Protein AF-A0AAD7K200-F1 (afdb_monomer)

Sequence (189 aa):
MTGDITFAQTMGRGWPLITFDTASIVFNGRDHTINVNIHFNCRNLVRGMGSFTGMVKPRQSLSESVGTNAAAVVSGITVNNAGGNTKSLGANTDEFAVEGDNITILDSTVNNQDDCVGRDGATQLVMNVKIGNNTITGGLYRLRIKVDADITDASISNILYDGNHHLGEYGVLITLSYPDNDGIPGTDA

Solvent-accessible surface area (backbone atoms only — not comparable to full-atom values): 9298 Å² total; per-residue (Å²): 89,93,62,67,47,74,45,74,68,55,87,66,75,65,52,47,79,38,74,50,95,52,96,60,45,83,46,49,24,76,66,26,39,53,36,46,46,62,34,78,52,28,65,12,42,31,31,38,31,26,38,41,31,24,35,26,36,60,46,40,50,34,27,19,50,42,28,31,70,38,48,28,41,39,30,41,37,38,36,41,28,61,63,19,64,57,90,64,68,38,54,66,22,25,33,30,32,57,36,39,43,50,34,35,41,33,54,25,38,41,26,32,49,22,25,49,32,29,45,77,76,94,70,44,51,39,33,46,34,38,44,26,49,27,42,42,42,58,23,62,39,27,36,37,48,55,34,53,29,85,44,57,60,47,46,79,45,66,74,43,80,44,74,63,40,64,64,44,96,38,39,70,45,80,29,40,15,26,96,40,79,74,68,70,55,27,73,58,118

Structure (mmCIF, N/CA/C/O backbone):
data_AF-A0AAD7K200-F1
#
_entry.id   AF-A0AAD7K200-F1
#
loop_
_atom_site.group_PDB
_atom_site.id
_atom_site.type_symbol
_atom_site.label_atom_id
_atom_site.label_alt_id
_atom_site.label_comp_id
_atom_site.label_asym_id
_atom_site.label_entity_id
_atom_site.label_seq_id
_atom_site.pdbx_PDB_ins_code
_atom_site.Cartn_x
_atom_site.Cartn_y
_atom_site.Cartn_z
_atom_site.occupancy
_atom_site.B_iso_or_equiv
_atom_site.auth_seq_id
_atom_site.auth_comp_id
_atom_site.auth_asym_id
_atom_site.auth_atom_id
_atom_site.pdbx_PDB_model_num
ATOM 1 N N . MET A 1 1 ? -7.163 -10.311 15.811 1.00 91.44 1 MET A N 1
ATOM 2 C CA . MET A 1 1 ? -7.183 -9.393 16.960 1.00 91.44 1 MET A CA 1
ATOM 3 C C . MET A 1 1 ? -8.472 -9.604 17.741 1.00 91.44 1 MET A C 1
ATOM 5 O O . MET A 1 1 ? -9.418 -10.190 17.215 1.00 91.44 1 MET A O 1
ATOM 9 N N . THR A 1 2 ? -8.473 -9.221 19.014 1.00 93.94 2 THR A N 1
ATOM 10 C CA . THR A 1 2 ? -9.637 -9.290 19.923 1.00 93.94 2 THR A CA 1
ATOM 11 C C . THR A 1 2 ? -9.912 -7.945 20.599 1.00 93.94 2 THR A C 1
ATOM 13 O O . THR A 1 2 ? -10.704 -7.873 21.531 1.00 93.94 2 THR A O 1
ATOM 16 N N . GLY A 1 3 ? -9.193 -6.905 20.189 1.00 94.44 3 GLY A N 1
ATOM 17 C CA . GLY A 1 3 ? -9.229 -5.577 20.773 1.00 94.44 3 GLY A CA 1
ATOM 18 C C . GLY A 1 3 ? -8.284 -4.651 20.022 1.00 94.44 3 GLY A C 1
ATOM 19 O O . GLY A 1 3 ? -7.442 -5.111 19.241 1.00 94.44 3 GLY A O 1
ATOM 20 N N . ASP A 1 4 ? -8.439 -3.360 20.281 1.00 92.50 4 ASP A N 1
ATOM 21 C CA . ASP A 1 4 ? -7.623 -2.315 19.677 1.00 92.50 4 ASP A CA 1
ATOM 22 C C . ASP A 1 4 ? -6.211 -2.297 20.275 1.00 92.50 4 ASP A C 1
ATOM 24 O O . ASP A 1 4 ? -5.998 -2.612 21.449 1.00 92.50 4 ASP A O 1
ATOM 28 N N . ILE A 1 5 ? -5.241 -1.886 19.464 1.00 88.81 5 ILE A N 1
ATOM 29 C CA . ILE A 1 5 ? -3.855 -1.663 19.872 1.00 88.81 5 ILE A CA 1
ATOM 30 C C . ILE A 1 5 ? -3.571 -0.174 19.721 1.00 88.81 5 ILE A C 1
ATOM 32 O O . ILE A 1 5 ? -3.837 0.407 18.674 1.00 88.81 5 ILE A O 1
ATOM 36 N N . THR A 1 6 ? -3.020 0.456 20.757 1.00 86.88 6 THR A N 1
ATOM 37 C CA . THR A 1 6 ? -2.552 1.846 20.686 1.00 86.88 6 THR A CA 1
ATOM 38 C C . THR A 1 6 ? -1.069 1.898 21.002 1.00 86.88 6 THR A C 1
ATOM 40 O O . THR A 1 6 ? -0.647 1.522 22.095 1.00 86.88 6 THR A O 1
ATOM 43 N N . PHE A 1 7 ? -0.283 2.389 20.050 1.00 80.75 7 PHE A N 1
ATOM 44 C CA . PHE A 1 7 ? 1.124 2.695 20.254 1.00 80.75 7 PHE A CA 1
ATOM 45 C C . PHE A 1 7 ? 1.261 4.097 20.850 1.00 80.75 7 PHE A C 1
ATOM 47 O O . PHE A 1 7 ? 0.683 5.067 20.347 1.00 80.75 7 PHE A O 1
ATOM 54 N N . ALA A 1 8 ? 2.041 4.202 21.928 1.00 79.25 8 ALA A N 1
ATOM 55 C CA . ALA A 1 8 ? 2.493 5.492 22.434 1.00 79.25 8 ALA A CA 1
ATOM 56 C C . ALA A 1 8 ? 3.321 6.218 21.362 1.00 79.25 8 ALA A C 1
ATOM 58 O O . ALA A 1 8 ? 3.857 5.584 20.455 1.00 79.25 8 ALA A O 1
ATOM 59 N N . GLN A 1 9 ? 3.454 7.540 21.483 1.00 75.19 9 GLN A N 1
ATOM 60 C CA . GLN A 1 9 ? 4.334 8.300 20.599 1.00 75.19 9 GLN A CA 1
ATOM 61 C C . GLN A 1 9 ? 5.761 7.757 20.716 1.00 75.19 9 GLN A C 1
ATOM 63 O O . GLN A 1 9 ? 6.306 7.661 21.819 1.00 75.19 9 GLN A O 1
ATOM 68 N N . THR A 1 10 ? 6.374 7.412 19.586 1.00 64.62 10 THR A N 1
ATOM 69 C CA . THR A 1 10 ? 7.765 6.956 19.552 1.00 64.62 10 THR A CA 1
ATOM 70 C C . THR A 1 10 ? 8.576 7.845 18.609 1.00 64.62 10 THR A C 1
ATOM 72 O O . THR A 1 10 ? 8.034 8.473 17.707 1.00 64.62 10 THR A O 1
ATOM 75 N N . MET A 1 11 ? 9.884 7.960 18.845 1.00 60.66 11 MET A N 1
ATOM 76 C CA . MET A 1 11 ? 10.812 8.711 17.978 1.00 60.66 11 MET A CA 1
ATOM 77 C C . MET A 1 11 ? 11.758 7.763 17.217 1.00 60.66 11 MET A C 1
ATOM 79 O O . MET A 1 11 ? 12.810 8.174 16.728 1.00 60.66 11 MET A O 1
ATOM 83 N N . GLY A 1 12 ? 11.414 6.469 17.162 1.00 56.41 12 GLY A N 1
ATOM 84 C CA . GLY A 1 12 ? 12.216 5.435 16.509 1.00 56.41 12 GLY A CA 1
ATOM 85 C C . GLY A 1 12 ? 12.207 5.575 14.986 1.00 56.41 12 GLY A C 1
ATOM 86 O O . GLY A 1 12 ? 11.162 5.798 14.382 1.00 56.41 12 GLY A O 1
ATOM 87 N N . ARG A 1 13 ? 13.377 5.446 14.351 1.00 61.97 13 ARG A N 1
ATOM 88 C CA . ARG A 1 13 ? 13.510 5.514 12.888 1.00 61.97 13 ARG A CA 1
ATOM 89 C C . ARG A 1 13 ? 13.316 4.139 12.242 1.00 61.97 13 ARG A C 1
ATOM 91 O O . ARG A 1 13 ? 13.957 3.174 12.649 1.00 61.97 13 ARG A O 1
ATOM 98 N N . GLY A 1 14 ? 12.524 4.099 11.170 1.00 64.75 14 GLY A N 1
ATOM 99 C CA . GLY A 1 14 ? 12.733 3.203 10.025 1.00 64.75 14 GLY A CA 1
ATOM 100 C C . GLY A 1 14 ? 12.342 1.727 10.152 1.00 64.75 14 GLY A C 1
ATOM 101 O O . GLY A 1 14 ? 12.531 1.005 9.169 1.00 64.75 14 GLY A O 1
ATOM 102 N N . TRP A 1 15 ? 11.798 1.279 11.289 1.00 69.62 15 TRP A N 1
ATOM 103 C CA . TRP A 1 15 ? 11.288 -0.088 11.471 1.00 69.62 15 TRP A CA 1
ATOM 104 C C . TRP A 1 15 ? 9.755 -0.128 11.535 1.00 69.62 15 TRP A C 1
ATOM 106 O O . TRP A 1 15 ? 9.146 0.859 11.963 1.00 69.62 15 TRP A O 1
ATOM 116 N N . PRO A 1 16 ? 9.128 -1.250 11.129 1.00 79.62 16 PRO A N 1
ATOM 117 C CA . PRO A 1 16 ? 7.701 -1.453 11.322 1.00 79.62 16 PRO A CA 1
ATOM 118 C C . PRO A 1 16 ? 7.327 -1.492 12.808 1.00 79.62 16 PRO A C 1
ATOM 120 O O . PRO A 1 16 ? 8.087 -2.031 13.614 1.00 79.62 16 PRO A O 1
ATOM 123 N N . LEU A 1 17 ? 6.146 -0.983 13.174 1.00 81.50 17 LEU A N 1
ATOM 124 C CA . LEU A 1 17 ? 5.651 -1.073 14.560 1.00 81.50 17 LEU A CA 1
ATOM 125 C C . LEU A 1 17 ? 5.253 -2.505 14.944 1.00 81.50 17 LEU A C 1
ATOM 127 O O . LEU A 1 17 ? 5.440 -2.921 16.087 1.00 81.50 17 LEU A O 1
ATOM 131 N N . ILE A 1 18 ? 4.738 -3.270 13.982 1.00 85.94 18 ILE A N 1
ATOM 132 C CA . ILE A 1 18 ? 4.450 -4.698 14.100 1.00 85.94 18 ILE A CA 1
ATOM 133 C C . ILE A 1 18 ? 5.189 -5.420 12.977 1.00 85.94 18 ILE A C 1
ATOM 135 O O . ILE A 1 18 ? 4.992 -5.124 11.800 1.00 85.94 18 ILE A O 1
ATOM 139 N N . THR A 1 19 ? 6.026 -6.391 13.335 1.00 88.44 19 THR A N 1
ATOM 140 C CA . THR A 1 19 ? 6.724 -7.247 12.369 1.00 88.44 19 THR A CA 1
ATOM 141 C C . THR A 1 19 ? 6.323 -8.699 12.592 1.00 88.44 19 THR A C 1
ATOM 143 O O . THR A 1 19 ? 6.451 -9.214 13.701 1.00 88.44 19 THR A O 1
ATOM 146 N N . PHE A 1 20 ? 5.864 -9.358 11.531 1.00 89.88 20 PHE A N 1
ATOM 147 C CA . PHE A 1 20 ? 5.677 -10.803 11.481 1.00 89.88 20 PHE A CA 1
ATOM 148 C C . PHE A 1 20 ? 6.828 -11.419 10.692 1.00 89.88 20 PHE A C 1
ATOM 150 O O . PHE A 1 20 ? 6.838 -11.377 9.464 1.00 89.88 20 PHE A O 1
ATOM 157 N N . ASP A 1 21 ? 7.792 -11.993 11.406 1.00 90.50 21 ASP A N 1
ATOM 158 C CA . ASP A 1 21 ? 8.911 -12.718 10.806 1.00 90.50 21 ASP A CA 1
ATOM 159 C C . ASP A 1 21 ? 8.568 -14.208 10.698 1.00 90.50 21 ASP A C 1
ATOM 161 O O . ASP A 1 21 ? 8.919 -15.032 11.543 1.00 90.50 21 ASP A O 1
ATOM 165 N N . THR A 1 22 ? 7.740 -14.533 9.708 1.00 87.56 22 THR A N 1
ATOM 166 C CA . THR A 1 22 ? 7.277 -15.898 9.437 1.00 87.56 22 THR A CA 1
ATOM 167 C C . THR A 1 22 ? 7.090 -16.078 7.938 1.00 87.56 22 THR A C 1
ATOM 169 O O . THR A 1 22 ? 6.813 -15.103 7.247 1.00 87.56 22 THR A O 1
ATOM 172 N N . ALA A 1 23 ? 7.145 -17.318 7.447 1.00 86.00 23 ALA A N 1
ATOM 173 C CA . ALA A 1 23 ? 6.935 -17.618 6.028 1.00 86.00 23 ALA A CA 1
ATOM 174 C C . ALA A 1 23 ? 5.503 -17.334 5.528 1.00 86.00 23 ALA A C 1
ATOM 176 O O . ALA A 1 23 ? 5.288 -17.172 4.332 1.00 86.00 23 ALA A O 1
ATOM 177 N N . SER A 1 24 ? 4.509 -17.327 6.421 1.00 91.12 24 SER A N 1
ATOM 178 C CA . SER A 1 24 ? 3.122 -16.998 6.087 1.00 91.12 24 SER A CA 1
ATOM 179 C C . SER A 1 24 ? 2.311 -16.808 7.363 1.00 91.12 24 SER A C 1
ATOM 181 O O . SER A 1 24 ? 2.076 -17.768 8.100 1.00 91.12 24 SER A O 1
ATOM 183 N N . ILE A 1 25 ? 1.819 -15.594 7.596 1.00 94.31 25 ILE A N 1
ATOM 184 C CA . ILE A 1 25 ? 0.882 -15.306 8.682 1.00 94.31 25 ILE A CA 1
ATOM 185 C C . ILE A 1 25 ? -0.569 -15.367 8.193 1.00 94.31 25 ILE A C 1
ATOM 187 O O . ILE A 1 25 ? -0.855 -15.146 7.019 1.00 94.31 25 ILE A O 1
ATOM 191 N N . VAL A 1 26 ? -1.502 -15.624 9.110 1.00 94.19 26 VAL A N 1
ATOM 192 C CA . VAL A 1 26 ? -2.917 -15.267 8.935 1.00 94.19 26 VAL A CA 1
ATOM 193 C C . VAL A 1 26 ? -3.268 -14.252 10.011 1.00 94.19 26 VAL A C 1
ATOM 195 O O . VAL A 1 26 ? -3.560 -14.599 11.157 1.00 94.19 26 VAL A O 1
ATOM 198 N N . PHE A 1 27 ? -3.202 -12.977 9.648 1.00 93.31 27 PHE A N 1
ATOM 199 C CA . PHE A 1 27 ? -3.546 -11.866 10.513 1.00 93.31 27 PHE A CA 1
ATOM 200 C C . PHE A 1 27 ? -4.937 -11.336 10.164 1.00 93.31 27 PHE A C 1
ATOM 202 O O . PHE A 1 27 ? -5.171 -10.800 9.083 1.00 93.31 27 PHE A O 1
ATOM 2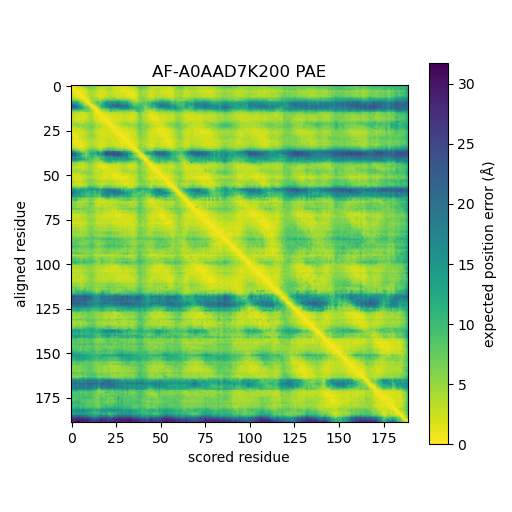09 N N . ASN A 1 28 ? -5.872 -11.471 11.102 1.00 94.50 28 ASN A N 1
ATOM 210 C CA . ASN A 1 28 ? -7.221 -10.927 10.974 1.00 94.50 28 ASN A CA 1
ATOM 211 C C . ASN A 1 28 ? -7.444 -9.863 12.048 1.00 94.50 28 ASN A C 1
ATOM 213 O O . ASN A 1 28 ? -7.517 -10.191 13.235 1.00 94.50 28 ASN A O 1
ATOM 217 N N . GLY A 1 29 ? -7.541 -8.604 11.636 1.00 92.56 29 GLY A N 1
ATOM 218 C CA . GLY A 1 29 ? -7.802 -7.455 12.488 1.00 92.56 29 GLY A CA 1
ATOM 219 C C . GLY A 1 29 ? -9.224 -7.413 13.041 1.00 92.56 29 GLY A C 1
ATOM 220 O O . GLY A 1 29 ? -9.413 -6.867 14.120 1.00 92.56 29 GLY A O 1
ATOM 221 N N . ARG A 1 30 ? -10.197 -8.083 12.408 1.00 94.38 30 ARG A N 1
ATOM 222 C CA . ARG A 1 30 ? -11.617 -8.090 12.812 1.00 94.38 30 ARG A CA 1
ATOM 223 C C . ARG A 1 30 ? -12.169 -6.680 13.048 1.00 94.38 30 ARG A C 1
ATOM 225 O O . ARG A 1 30 ? -12.838 -6.438 14.047 1.00 94.38 30 ARG A O 1
ATOM 232 N N . ASP A 1 31 ? -11.799 -5.764 12.163 1.00 92.69 31 ASP A N 1
ATOM 233 C CA . ASP A 1 31 ? -12.138 -4.341 12.178 1.00 92.69 31 ASP A CA 1
ATOM 234 C C . ASP A 1 31 ? -11.641 -3.584 13.420 1.00 92.69 31 ASP A C 1
ATOM 236 O O . ASP A 1 31 ? -12.051 -2.454 13.684 1.00 92.69 31 ASP A O 1
ATOM 240 N N . HIS A 1 32 ? -10.716 -4.183 14.178 1.00 93.62 32 HIS A N 1
ATOM 241 C CA . HIS A 1 32 ? -10.056 -3.505 15.280 1.00 93.62 32 HIS A CA 1
ATOM 242 C C . HIS A 1 32 ? -9.031 -2.489 14.794 1.00 93.62 32 HIS A C 1
ATOM 244 O O . HIS A 1 32 ? -8.419 -2.594 13.724 1.00 93.62 32 HIS A O 1
ATOM 250 N N . THR A 1 33 ? -8.828 -1.511 15.663 1.00 89.62 33 THR A N 1
ATOM 251 C CA . THR A 1 33 ? -8.005 -0.344 15.412 1.00 89.62 33 THR A CA 1
ATOM 252 C C . THR A 1 33 ? -6.562 -0.609 15.820 1.00 89.62 33 THR A C 1
ATOM 254 O O . THR A 1 33 ? -6.293 -1.030 16.946 1.00 89.62 33 THR A O 1
ATOM 257 N N . ILE A 1 34 ? -5.618 -0.296 14.935 1.00 86.25 34 ILE A N 1
ATOM 258 C CA . ILE A 1 34 ? -4.204 -0.149 15.277 1.00 86.25 34 ILE A CA 1
ATOM 259 C C . ILE A 1 34 ? -3.874 1.343 15.205 1.00 86.25 34 ILE A C 1
ATOM 261 O O . ILE A 1 34 ? -3.655 1.908 14.135 1.00 86.25 34 ILE A O 1
ATOM 265 N N . ASN A 1 35 ? -3.903 1.992 16.364 1.00 82.25 35 ASN A N 1
ATOM 266 C CA . ASN A 1 35 ? -3.716 3.427 16.505 1.00 82.25 35 ASN A CA 1
ATOM 267 C C . ASN A 1 35 ? -2.250 3.763 16.793 1.00 82.25 35 ASN A C 1
ATOM 269 O O . ASN A 1 35 ? -1.609 3.132 17.637 1.00 82.25 35 ASN A O 1
ATOM 273 N N . VAL A 1 36 ? -1.740 4.799 16.135 1.00 75.75 36 VAL A N 1
ATOM 274 C CA . VAL A 1 36 ? -0.389 5.318 16.347 1.00 75.75 36 VAL A CA 1
ATOM 275 C C . VAL A 1 36 ? -0.502 6.786 16.705 1.00 75.75 36 VAL A C 1
ATOM 277 O O . VAL A 1 36 ? -0.968 7.595 15.908 1.00 75.75 36 VAL A O 1
ATOM 280 N N . ASN A 1 37 ? -0.061 7.146 17.907 1.00 70.62 37 ASN A N 1
ATOM 281 C CA . ASN A 1 37 ? -0.083 8.537 18.328 1.00 70.62 37 ASN A CA 1
ATOM 282 C C . ASN A 1 37 ? 1.090 9.285 17.662 1.00 70.62 37 ASN A C 1
ATOM 284 O O . ASN A 1 37 ? 2.221 9.171 18.127 1.00 70.62 37 ASN A O 1
ATOM 288 N N . ILE A 1 38 ? 0.818 9.986 16.550 1.00 61.06 38 ILE A N 1
ATOM 289 C CA . ILE A 1 38 ? 1.726 10.877 15.793 1.00 61.06 38 ILE A CA 1
ATOM 290 C C . ILE A 1 38 ? 3.182 10.392 15.704 1.00 61.06 38 ILE A C 1
ATOM 292 O O . ILE A 1 38 ? 4.060 10.840 16.443 1.00 61.06 38 ILE A O 1
ATOM 296 N N . HIS A 1 39 ? 3.457 9.515 14.737 1.00 60.81 39 HIS A N 1
ATOM 297 C CA . HIS A 1 39 ? 4.820 9.094 14.413 1.00 60.81 39 HIS A CA 1
ATOM 298 C C . HIS A 1 39 ? 5.278 9.709 13.085 1.00 60.81 39 HIS A C 1
ATOM 300 O O . HIS A 1 39 ? 4.712 9.413 12.035 1.00 60.81 39 HIS A O 1
ATOM 306 N N . PHE A 1 40 ? 6.322 10.540 13.133 1.00 53.53 40 PHE A N 1
ATOM 307 C CA . PHE A 1 40 ? 7.062 10.998 11.956 1.00 53.53 40 PHE A CA 1
ATOM 308 C C . PHE A 1 40 ? 8.157 9.958 11.645 1.00 53.53 40 PHE A C 1
ATOM 310 O O . PHE A 1 40 ? 9.054 9.763 12.468 1.00 53.53 40 PHE A O 1
ATOM 317 N N . ASN A 1 41 ? 8.115 9.325 10.462 1.00 55.59 41 ASN A N 1
ATOM 318 C CA . ASN A 1 41 ? 9.158 8.442 9.888 1.00 55.59 41 ASN A CA 1
ATOM 319 C C . ASN A 1 41 ? 9.152 6.937 10.273 1.00 55.59 41 ASN A C 1
ATOM 321 O O . ASN A 1 41 ? 10.222 6.321 10.383 1.00 55.59 41 ASN A O 1
ATOM 325 N N . CYS A 1 42 ? 7.986 6.317 10.482 1.00 55.56 42 CYS A N 1
ATOM 326 C CA . CYS A 1 42 ? 7.881 4.849 10.512 1.00 55.56 42 CYS A CA 1
ATOM 327 C C . CYS A 1 42 ? 7.670 4.359 9.081 1.00 55.56 42 CYS A C 1
ATOM 329 O O . CYS A 1 42 ? 6.810 4.899 8.410 1.00 55.56 42 CYS A O 1
ATOM 331 N N . ARG A 1 43 ? 8.415 3.334 8.651 1.00 63.53 43 ARG A N 1
ATOM 332 C CA . ARG A 1 43 ? 8.346 2.782 7.283 1.00 63.53 43 ARG A CA 1
ATOM 333 C C . ARG A 1 43 ? 7.165 1.849 7.022 1.00 63.53 43 ARG A C 1
ATOM 335 O O . ARG A 1 43 ? 7.033 1.374 5.913 1.00 63.53 43 ARG A O 1
ATOM 342 N N . ASN A 1 44 ? 6.464 1.402 8.067 1.00 72.88 44 ASN A N 1
ATOM 343 C CA . ASN A 1 44 ? 5.313 0.494 7.997 1.00 72.88 44 ASN A CA 1
ATOM 344 C C . ASN A 1 44 ? 4.633 0.423 9.379 1.00 72.88 44 ASN A C 1
ATOM 346 O O . ASN A 1 44 ? 5.299 0.468 10.414 1.00 72.88 44 ASN A O 1
ATOM 350 N N . LEU A 1 45 ? 3.318 0.243 9.425 1.00 80.56 45 LEU A N 1
ATOM 351 C CA . LEU A 1 45 ? 2.577 -0.084 10.642 1.00 80.56 45 LEU A CA 1
ATOM 352 C C . LEU A 1 45 ? 2.704 -1.578 10.922 1.00 80.56 45 LEU A C 1
ATOM 354 O O . LEU A 1 45 ? 3.114 -1.976 12.010 1.00 80.56 45 LEU A O 1
ATOM 358 N N . VAL A 1 46 ? 2.407 -2.389 9.908 1.00 84.50 46 VAL A N 1
ATOM 359 C CA . VAL A 1 46 ? 2.555 -3.841 9.913 1.00 84.50 46 VAL A CA 1
ATOM 360 C C . VAL A 1 46 ? 3.449 -4.253 8.749 1.00 84.50 46 VAL A C 1
ATOM 362 O O . VAL A 1 46 ? 3.268 -3.776 7.633 1.00 84.50 46 VAL A O 1
ATOM 365 N N . ARG A 1 47 ? 4.397 -5.165 8.983 1.00 87.31 47 ARG A N 1
ATOM 366 C CA . ARG A 1 47 ? 5.189 -5.796 7.918 1.00 87.31 47 ARG A CA 1
ATOM 367 C C . ARG A 1 47 ? 5.210 -7.312 8.062 1.00 87.31 47 ARG A C 1
ATOM 369 O O . ARG A 1 47 ? 5.375 -7.821 9.171 1.00 87.31 47 ARG A O 1
ATOM 376 N N . GLY A 1 48 ? 5.086 -8.023 6.947 1.00 87.56 48 GLY A N 1
ATOM 377 C CA . GLY A 1 48 ? 5.223 -9.477 6.886 1.00 87.56 48 GLY A CA 1
ATOM 378 C C . GLY A 1 48 ? 4.739 -10.058 5.559 1.00 87.56 48 GLY A C 1
ATOM 379 O O . GLY A 1 48 ? 4.502 -9.332 4.596 1.00 87.56 48 GLY A O 1
ATOM 380 N N . MET A 1 49 ? 4.575 -11.376 5.516 1.00 89.06 49 MET A N 1
ATOM 381 C CA . MET A 1 49 ? 4.082 -12.120 4.349 1.00 89.06 49 MET A CA 1
ATOM 382 C C . MET A 1 49 ? 2.931 -13.050 4.744 1.00 89.06 49 MET A C 1
ATOM 384 O O . MET A 1 49 ? 2.838 -13.457 5.904 1.00 89.06 49 MET A O 1
ATOM 388 N N . GLY A 1 50 ? 2.051 -13.383 3.797 1.00 90.56 50 GLY A N 1
ATOM 389 C CA . GLY A 1 50 ? 0.815 -14.129 4.052 1.00 90.56 50 GLY A CA 1
ATOM 390 C C . GLY A 1 50 ? -0.441 -13.255 3.972 1.00 90.56 50 GLY A C 1
ATOM 391 O O . GLY A 1 50 ? -0.554 -12.391 3.108 1.00 90.56 50 GLY A O 1
ATOM 392 N N . SER A 1 51 ? -1.427 -13.497 4.834 1.00 92.56 51 SER A N 1
ATOM 393 C CA . SER A 1 51 ? -2.733 -12.835 4.777 1.00 92.56 51 SER A CA 1
ATOM 394 C C . SER A 1 51 ? -2.910 -11.781 5.870 1.00 92.56 51 SER A C 1
ATOM 396 O O . SER A 1 51 ? -2.745 -12.079 7.053 1.00 92.56 51 SER A O 1
ATOM 398 N N . PHE A 1 52 ? -3.316 -10.576 5.470 1.00 93.12 52 PHE A N 1
ATOM 399 C CA . PHE A 1 52 ? -3.674 -9.454 6.333 1.00 93.12 52 PHE A CA 1
ATOM 400 C C . PHE A 1 52 ? -5.093 -8.997 6.002 1.00 93.12 52 PHE A C 1
ATOM 402 O O . PHE A 1 52 ? -5.373 -8.601 4.874 1.00 93.12 52 PHE A O 1
ATOM 409 N N . THR A 1 53 ? -6.003 -9.056 6.972 1.00 94.19 53 THR A N 1
ATOM 410 C CA . THR A 1 53 ? -7.423 -8.756 6.734 1.00 94.19 53 THR A CA 1
ATOM 411 C C . THR A 1 53 ? -8.028 -7.861 7.804 1.00 94.19 53 THR A C 1
ATOM 413 O O . THR A 1 53 ? -7.654 -7.981 8.970 1.00 94.19 53 THR A O 1
ATOM 416 N N . GLY A 1 54 ? -8.975 -6.998 7.428 1.00 89.12 54 GLY A N 1
ATOM 417 C CA . GLY A 1 54 ? -9.889 -6.326 8.362 1.00 89.12 54 GLY A CA 1
ATOM 418 C C . GLY A 1 54 ? -9.192 -5.472 9.421 1.00 89.12 54 GLY A C 1
ATOM 419 O O . GLY A 1 54 ? -9.511 -5.597 10.600 1.00 89.12 54 GLY A O 1
ATOM 420 N N . MET A 1 55 ? -8.176 -4.689 9.051 1.00 88.31 55 MET A N 1
ATOM 421 C CA . MET A 1 55 ? -7.507 -3.768 9.980 1.00 88.31 55 MET A CA 1
ATOM 422 C C . MET A 1 55 ? -8.008 -2.345 9.773 1.00 88.31 55 MET A C 1
ATOM 424 O O . MET A 1 55 ? -8.197 -1.913 8.635 1.00 88.31 55 MET A O 1
ATOM 428 N N . VAL A 1 56 ? -8.132 -1.592 10.865 1.00 86.19 56 VAL A N 1
ATOM 429 C CA . VAL A 1 56 ? -8.453 -0.165 10.816 1.00 86.19 56 VAL A CA 1
ATOM 430 C C . VAL A 1 56 ? -7.267 0.651 11.314 1.00 86.19 56 VAL A C 1
ATOM 432 O O . VAL A 1 56 ? -6.774 0.444 12.424 1.00 86.19 56 VAL A O 1
ATOM 435 N N . LYS A 1 57 ? -6.830 1.623 10.516 1.00 83.06 57 LYS A N 1
ATOM 436 C CA . LYS A 1 57 ? -5.812 2.604 10.895 1.00 83.06 57 LYS A CA 1
ATOM 437 C C . LYS A 1 57 ? -6.423 4.007 10.920 1.00 83.06 57 LYS A C 1
ATOM 439 O O . LYS A 1 57 ? -6.704 4.592 9.866 1.00 83.06 57 LYS A O 1
ATOM 444 N N . PRO A 1 58 ? -6.652 4.572 12.112 1.00 71.62 58 PRO A N 1
ATOM 445 C CA . PRO A 1 58 ? -7.205 5.902 12.243 1.00 71.62 58 PRO A CA 1
ATOM 446 C C . PRO A 1 58 ? -6.088 6.949 12.164 1.00 71.62 58 PRO A C 1
ATOM 448 O O . PRO A 1 58 ? -5.007 6.765 12.706 1.00 71.62 58 PRO A O 1
ATOM 451 N N . ARG A 1 59 ? -6.408 8.064 11.508 1.00 63.28 59 ARG A N 1
ATOM 452 C CA . ARG A 1 59 ? -5.884 9.432 11.644 1.00 63.28 59 ARG A CA 1
ATOM 453 C C . ARG A 1 59 ? -4.403 9.610 12.041 1.00 63.28 59 ARG A C 1
ATOM 455 O O . ARG A 1 59 ? -4.015 9.372 13.173 1.00 63.28 59 ARG A O 1
ATOM 462 N N . GLN A 1 60 ? -3.665 10.292 11.157 1.00 59.44 60 GLN A N 1
ATOM 463 C CA . GLN A 1 60 ? -2.324 10.872 11.363 1.00 59.44 60 GLN A CA 1
ATOM 464 C C . GLN A 1 60 ? -1.240 9.858 11.734 1.00 59.44 60 GLN A C 1
ATOM 466 O O . GLN A 1 60 ? -0.548 9.975 12.745 1.00 59.44 60 GLN A O 1
ATOM 471 N N . SER A 1 61 ? -1.028 8.911 10.830 1.00 58.16 61 SER A N 1
ATOM 472 C CA . SER A 1 61 ? 0.220 8.166 10.774 1.00 58.16 61 SER A CA 1
ATOM 473 C C . SER A 1 61 ? 0.877 8.422 9.418 1.00 58.16 61 SER A C 1
ATOM 475 O O . SER A 1 61 ? 0.271 8.182 8.376 1.00 58.16 61 SER A O 1
ATOM 477 N N . LEU A 1 62 ? 2.106 8.944 9.463 1.00 59.97 62 LEU A N 1
ATOM 478 C CA . LEU A 1 62 ? 3.013 9.129 8.320 1.00 59.97 62 LEU A CA 1
ATOM 479 C C . LEU A 1 62 ? 3.766 7.830 8.004 1.00 59.97 62 LEU A C 1
ATOM 481 O O . LEU A 1 62 ? 4.931 7.867 7.630 1.00 59.97 62 LEU A O 1
ATOM 485 N N . SER A 1 63 ? 3.155 6.688 8.313 1.00 63.34 63 SER A N 1
ATOM 486 C CA . SER A 1 63 ? 3.693 5.387 7.954 1.00 63.34 63 SER A CA 1
ATOM 487 C C . SER A 1 63 ? 2.803 4.748 6.918 1.00 63.34 63 SER A C 1
ATOM 489 O O . SER A 1 63 ? 1.601 5.008 6.875 1.00 63.34 63 SER A O 1
ATOM 491 N N . GLU A 1 64 ? 3.374 3.807 6.203 1.00 74.00 64 GLU A N 1
ATOM 492 C CA . GLU A 1 64 ? 2.692 2.781 5.447 1.00 74.00 64 GLU A CA 1
ATOM 493 C C . GLU A 1 64 ? 1.902 1.894 6.401 1.00 74.00 64 GLU A C 1
ATOM 495 O O . GLU A 1 64 ? 2.186 1.837 7.603 1.00 74.00 64 GLU A O 1
ATOM 500 N N . SER A 1 65 ? 0.821 1.279 5.944 1.00 75.81 65 SER A N 1
ATOM 501 C CA . SER A 1 65 ? -0.009 0.415 6.789 1.00 75.81 65 SER A CA 1
ATOM 502 C C . SER A 1 65 ? 0.409 -1.033 6.694 1.00 75.81 65 SER A C 1
ATOM 504 O O . SER A 1 65 ? 0.574 -1.685 7.727 1.00 75.81 65 SER A O 1
ATOM 506 N N . VAL A 1 66 ? 0.605 -1.529 5.474 1.00 82.62 66 VAL A N 1
ATOM 507 C CA . VAL A 1 66 ? 1.057 -2.899 5.240 1.00 82.62 66 VAL A CA 1
ATOM 508 C C . VAL A 1 66 ? 2.240 -2.896 4.295 1.00 82.62 66 VAL A C 1
ATOM 510 O O . VAL A 1 66 ? 2.124 -2.444 3.160 1.00 82.62 66 VAL A O 1
ATOM 513 N N . GLY A 1 67 ? 3.342 -3.462 4.774 1.00 83.38 67 GLY A N 1
ATOM 514 C CA . GLY A 1 67 ? 4.532 -3.755 3.994 1.00 83.38 67 GLY A CA 1
ATOM 515 C C . GLY A 1 67 ? 4.671 -5.247 3.753 1.00 83.38 67 GLY A C 1
ATOM 516 O O . GLY A 1 67 ? 4.597 -6.042 4.697 1.00 83.38 67 GLY A O 1
ATOM 517 N N . THR A 1 68 ? 4.934 -5.643 2.516 1.00 82.25 68 THR A N 1
ATOM 518 C CA . THR A 1 68 ? 5.239 -7.036 2.183 1.00 82.25 68 THR A CA 1
ATOM 519 C C . THR A 1 68 ? 6.314 -7.125 1.112 1.00 82.25 68 THR A C 1
ATOM 521 O O . THR A 1 68 ? 6.398 -6.244 0.265 1.00 82.25 68 THR A O 1
ATOM 524 N N . ASN A 1 69 ? 7.149 -8.164 1.182 1.00 80.81 69 ASN A N 1
ATOM 525 C CA . ASN A 1 69 ? 8.235 -8.423 0.232 1.00 80.81 69 ASN A CA 1
ATOM 526 C C . ASN A 1 69 ? 8.134 -9.786 -0.482 1.00 80.81 69 ASN A C 1
ATOM 528 O O . ASN A 1 69 ? 9.114 -10.274 -1.047 1.00 80.81 69 ASN A O 1
ATOM 532 N N . ALA A 1 70 ? 6.968 -10.428 -0.395 1.00 82.81 70 ALA A N 1
ATOM 533 C CA . ALA A 1 70 ? 6.680 -11.745 -0.946 1.00 82.81 70 ALA A CA 1
ATOM 534 C C . ALA A 1 70 ? 5.164 -11.896 -1.164 1.00 82.81 70 ALA A C 1
ATOM 536 O O . ALA A 1 70 ? 4.404 -10.944 -0.985 1.00 82.81 70 ALA A O 1
ATOM 537 N N . ALA A 1 71 ? 4.725 -13.109 -1.509 1.00 87.75 71 ALA A N 1
ATOM 538 C CA . ALA A 1 71 ? 3.317 -13.409 -1.724 1.00 87.75 71 ALA A CA 1
ATOM 539 C C . ALA A 1 71 ? 2.454 -12.996 -0.519 1.00 87.75 71 ALA A C 1
ATOM 541 O O . ALA A 1 71 ? 2.691 -13.417 0.623 1.00 87.75 71 ALA A O 1
ATOM 542 N N . ALA A 1 72 ? 1.435 -12.180 -0.784 1.00 89.88 72 ALA A N 1
ATOM 543 C CA . ALA A 1 72 ? 0.563 -11.656 0.254 1.00 89.88 72 ALA A CA 1
ATOM 544 C C . ALA A 1 72 ? -0.851 -11.367 -0.245 1.00 89.88 72 ALA A C 1
ATOM 546 O O . ALA A 1 72 ? -1.066 -10.958 -1.385 1.00 89.88 72 ALA A O 1
ATOM 547 N N . VAL A 1 73 ? -1.820 -11.530 0.654 1.00 91.94 73 VAL A N 1
ATOM 548 C CA . VAL A 1 73 ? -3.210 -11.111 0.449 1.00 91.94 73 VAL A CA 1
ATOM 549 C C . VAL A 1 73 ? -3.562 -10.084 1.512 1.00 91.94 73 VAL A C 1
ATOM 551 O O . VAL A 1 73 ? -3.661 -10.419 2.690 1.00 91.94 73 VAL A O 1
ATOM 554 N N . VAL A 1 74 ? -3.776 -8.847 1.087 1.00 90.62 74 VAL A N 1
ATOM 555 C CA . VAL A 1 74 ? -4.205 -7.723 1.914 1.00 90.62 74 VAL A CA 1
ATOM 556 C C . VAL A 1 74 ? -5.650 -7.396 1.545 1.00 90.62 74 VAL A C 1
ATOM 558 O O . VAL A 1 74 ? -5.949 -7.159 0.378 1.00 90.62 74 VAL A O 1
ATOM 561 N N . SER A 1 75 ? -6.584 -7.436 2.494 1.00 93.19 75 SER A N 1
ATOM 562 C CA . SER A 1 75 ? -8.002 -7.215 2.178 1.00 93.19 75 SER A CA 1
ATOM 563 C C . SER A 1 75 ? -8.782 -6.539 3.302 1.00 93.19 75 SER A C 1
ATOM 565 O O . SER A 1 75 ? -8.500 -6.752 4.481 1.00 93.19 75 SER A O 1
ATOM 567 N N . GLY A 1 76 ? -9.774 -5.715 2.958 1.00 90.25 76 GLY A N 1
ATOM 568 C CA . GLY A 1 76 ? -10.637 -5.082 3.958 1.00 90.25 76 GLY A CA 1
ATOM 569 C C . GLY A 1 76 ? -9.885 -4.120 4.879 1.00 90.25 76 GLY A C 1
ATOM 570 O O . GLY A 1 76 ? -10.218 -4.017 6.057 1.00 90.25 76 GLY A O 1
ATOM 571 N N . ILE A 1 77 ? -8.825 -3.470 4.395 1.00 89.62 77 ILE A N 1
ATOM 572 C CA . ILE A 1 77 ? -8.075 -2.501 5.196 1.00 89.62 77 ILE A CA 1
ATOM 573 C C . ILE A 1 77 ? -8.768 -1.143 5.098 1.00 89.62 77 ILE A C 1
ATOM 575 O O . ILE A 1 77 ? -9.079 -0.665 4.008 1.00 89.62 77 ILE A O 1
ATOM 579 N N . THR A 1 78 ? -9.024 -0.513 6.242 1.00 89.19 78 THR A N 1
ATOM 580 C CA . THR A 1 78 ? -9.596 0.836 6.302 1.00 89.19 78 THR A CA 1
ATOM 581 C C . THR A 1 78 ? -8.568 1.812 6.839 1.00 89.19 78 THR A C 1
ATOM 583 O O . THR A 1 78 ? -8.177 1.726 8.004 1.00 89.19 78 THR A O 1
ATOM 586 N N . VAL A 1 79 ? -8.190 2.792 6.022 1.00 85.62 79 VAL A N 1
ATOM 587 C CA . VAL A 1 79 ? -7.264 3.857 6.405 1.00 85.62 79 VAL A CA 1
ATOM 588 C C . VAL A 1 79 ? -7.875 5.217 6.199 1.00 85.62 79 VAL A C 1
ATOM 590 O O . VAL A 1 79 ? -8.328 5.578 5.115 1.00 85.62 79 VAL A O 1
ATOM 593 N N . ASN A 1 80 ? -7.843 6.000 7.271 1.00 84.06 80 ASN A N 1
ATOM 594 C CA . ASN A 1 80 ? -8.346 7.358 7.270 1.00 84.06 80 ASN A CA 1
ATOM 595 C C . ASN A 1 80 ? -7.300 8.332 7.809 1.00 84.06 80 ASN A C 1
ATOM 597 O O . ASN A 1 80 ? -7.348 8.754 8.963 1.00 84.06 80 ASN A O 1
ATOM 601 N N . ASN A 1 81 ? -6.394 8.743 6.934 1.00 79.50 81 ASN A N 1
ATOM 602 C CA . ASN A 1 81 ? -5.415 9.798 7.143 1.00 79.50 81 ASN A CA 1
ATOM 603 C C . ASN A 1 81 ? -5.935 11.192 6.748 1.00 79.50 81 ASN A C 1
ATOM 605 O O . ASN A 1 81 ? -5.139 12.121 6.660 1.00 79.50 81 ASN A O 1
ATOM 609 N N . ALA A 1 82 ? -7.250 11.419 6.602 1.00 80.50 82 ALA A N 1
ATOM 610 C CA . ALA A 1 82 ? -7.809 12.729 6.218 1.00 80.50 82 ALA A CA 1
ATOM 611 C C . ALA A 1 82 ? -7.344 13.897 7.113 1.00 80.50 82 ALA A C 1
ATOM 613 O O . ALA A 1 82 ? -7.288 15.050 6.686 1.00 80.50 82 ALA A O 1
ATOM 614 N N . GLY A 1 83 ? -6.975 13.606 8.365 1.00 75.94 83 GLY A N 1
ATOM 615 C CA . GLY A 1 83 ? -6.384 14.581 9.278 1.00 75.94 83 GLY A CA 1
ATOM 616 C C . GLY A 1 83 ? -5.082 15.216 8.771 1.00 75.94 83 GLY A C 1
ATOM 617 O O . GLY A 1 83 ? -4.805 16.350 9.158 1.00 75.94 83 GLY A O 1
ATOM 618 N N . GLY A 1 84 ? -4.310 14.536 7.917 1.00 74.69 84 GLY A N 1
ATOM 619 C CA . GLY A 1 84 ? -3.085 15.063 7.305 1.00 74.69 84 GLY A CA 1
ATOM 620 C C . GLY A 1 84 ? -3.332 16.177 6.281 1.00 74.69 84 GLY A C 1
ATOM 621 O O . GLY A 1 84 ? -2.466 17.023 6.080 1.00 74.69 84 GLY A O 1
ATOM 622 N N . ASN A 1 85 ? -4.547 16.289 5.730 1.00 77.44 85 ASN A N 1
ATOM 623 C CA . ASN A 1 85 ? -4.921 17.407 4.850 1.00 77.44 85 ASN A CA 1
ATOM 624 C C . ASN A 1 85 ? -4.906 18.756 5.592 1.00 77.44 85 ASN A C 1
ATOM 626 O O . ASN A 1 85 ? -4.781 19.820 4.986 1.00 77.44 85 ASN A O 1
ATOM 630 N N . THR A 1 86 ? -5.036 18.730 6.922 1.00 80.19 86 THR A N 1
ATOM 631 C CA . THR A 1 86 ? -5.021 19.945 7.740 1.00 80.19 86 THR A CA 1
ATOM 632 C C . THR A 1 86 ? -3.655 20.605 7.633 1.00 80.19 86 THR A C 1
ATOM 634 O O . THR A 1 86 ? -2.663 20.034 8.076 1.00 80.19 86 THR A O 1
ATOM 637 N N . LYS A 1 87 ? -3.619 21.823 7.075 1.00 78.75 87 LYS A N 1
ATOM 638 C CA . LYS A 1 87 ? -2.384 22.594 6.842 1.00 78.75 87 LYS A CA 1
ATOM 639 C C . LYS A 1 87 ? -1.338 21.842 5.998 1.00 78.75 87 LYS A C 1
ATOM 641 O O . LYS A 1 87 ? -0.159 22.160 6.106 1.00 78.75 87 LYS A O 1
ATOM 646 N N . SER A 1 88 ? -1.761 20.856 5.200 1.00 77.12 88 SER A N 1
ATOM 647 C CA . SER A 1 88 ? -0.868 20.031 4.371 1.00 77.12 88 SER A CA 1
ATOM 648 C C . SER A 1 88 ? 0.261 19.367 5.172 1.00 77.12 88 SER A C 1
ATOM 650 O O . SER A 1 88 ? 1.409 19.344 4.742 1.00 77.12 88 SER A O 1
ATOM 652 N N . LEU A 1 89 ? -0.057 18.880 6.376 1.00 74.56 89 LEU A N 1
ATOM 653 C CA . LEU A 1 89 ? 0.916 18.231 7.262 1.00 74.56 89 LEU A CA 1
ATOM 654 C C . LEU A 1 89 ? 1.137 16.749 6.939 1.00 74.56 89 LEU A C 1
ATOM 656 O O . LEU A 1 89 ? 2.111 16.168 7.409 1.00 74.56 89 LEU A O 1
ATOM 660 N N . GLY A 1 90 ? 0.223 16.127 6.195 1.00 72.69 90 GLY A N 1
ATOM 661 C CA . GLY A 1 90 ? 0.384 14.769 5.691 1.00 72.69 90 GLY A CA 1
ATOM 662 C C . GLY A 1 90 ? 1.255 14.754 4.440 1.00 72.69 90 GLY A C 1
ATOM 663 O O . GLY A 1 90 ? 0.964 15.462 3.480 1.00 72.69 90 GLY A O 1
ATOM 664 N N . ALA A 1 91 ? 2.301 13.939 4.467 1.00 72.56 91 ALA A N 1
ATOM 665 C CA . ALA A 1 91 ? 3.201 13.645 3.356 1.00 72.56 91 ALA A CA 1
ATOM 666 C C . ALA A 1 91 ? 3.727 12.215 3.543 1.00 72.56 91 ALA A C 1
ATOM 668 O O . ALA A 1 91 ? 3.786 11.765 4.689 1.00 72.56 91 ALA A O 1
ATOM 669 N N . ASN A 1 92 ? 4.087 11.504 2.467 1.00 72.00 92 ASN A N 1
ATOM 670 C CA . ASN A 1 92 ? 4.609 10.129 2.554 1.00 72.00 92 ASN A CA 1
ATOM 671 C C . ASN A 1 92 ? 3.683 9.208 3.361 1.00 72.00 92 ASN A C 1
ATOM 673 O O . ASN A 1 92 ? 4.094 8.441 4.224 1.00 72.00 92 ASN A O 1
ATOM 677 N N . THR A 1 93 ? 2.382 9.377 3.139 1.00 73.50 93 THR A N 1
ATOM 678 C CA . THR A 1 93 ? 1.342 8.541 3.751 1.00 73.50 93 THR A CA 1
ATOM 679 C C . THR A 1 93 ? 0.964 7.408 2.813 1.00 73.50 93 THR A C 1
ATOM 681 O O . THR A 1 93 ? -0.222 7.077 2.716 1.00 73.50 93 THR A O 1
ATOM 684 N N . ASP A 1 94 ? 1.952 6.885 2.081 1.00 78.06 94 ASP A N 1
ATOM 685 C CA . ASP A 1 94 ? 1.808 5.737 1.198 1.00 78.06 94 ASP A CA 1
ATOM 686 C C . ASP A 1 94 ? 1.110 4.638 2.004 1.00 78.06 94 ASP A C 1
ATOM 688 O O . ASP A 1 94 ? 1.374 4.497 3.192 1.00 78.06 94 ASP A O 1
ATOM 692 N N . GLU A 1 95 ? 0.138 3.928 1.447 1.00 78.12 95 GLU A N 1
ATOM 693 C CA . GLU A 1 95 ? -0.707 3.062 2.276 1.00 78.12 95 G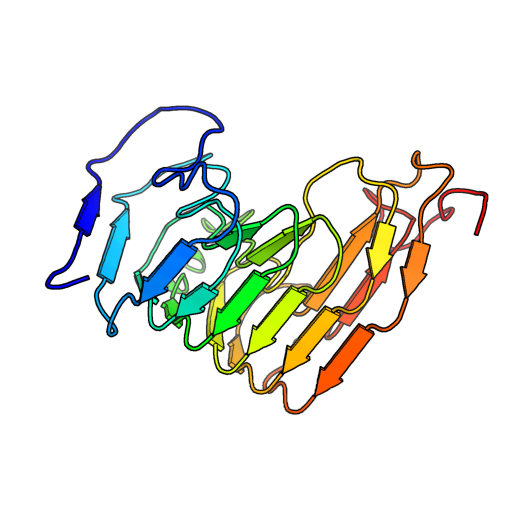LU A CA 1
ATOM 694 C C . GLU A 1 95 ? -0.250 1.597 2.252 1.00 78.12 95 GLU A C 1
ATOM 696 O O . GLU A 1 95 ? -0.038 0.981 3.302 1.00 78.12 95 GLU A O 1
ATOM 701 N N . PHE A 1 96 ? -0.032 1.049 1.063 1.00 82.75 96 PHE A N 1
ATOM 702 C CA . PHE A 1 96 ? 0.488 -0.300 0.882 1.00 82.75 96 PHE A CA 1
ATOM 703 C C . PHE A 1 96 ? 1.884 -0.242 0.270 1.00 82.75 96 PHE A C 1
ATOM 705 O O . PHE A 1 96 ? 2.014 0.167 -0.881 1.00 82.75 96 PHE A O 1
ATOM 712 N N . ALA A 1 97 ? 2.894 -0.688 1.021 1.00 80.06 97 ALA A N 1
ATOM 713 C CA . ALA A 1 97 ? 4.255 -0.884 0.535 1.00 80.06 97 ALA A CA 1
ATOM 714 C C . ALA A 1 97 ? 4.404 -2.306 -0.021 1.00 80.06 97 ALA A C 1
ATOM 716 O O . ALA A 1 97 ? 4.445 -3.283 0.735 1.00 80.06 97 ALA A O 1
ATOM 717 N N . VAL A 1 98 ? 4.458 -2.438 -1.347 1.00 78.06 98 VAL A N 1
ATOM 718 C CA . VAL A 1 98 ? 4.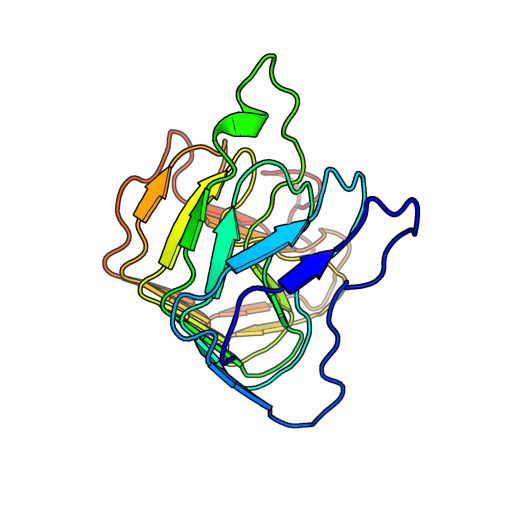523 -3.747 -2.015 1.00 78.06 98 VAL A CA 1
ATOM 719 C C . VAL A 1 98 ? 5.870 -3.979 -2.689 1.00 78.06 98 VAL A C 1
ATOM 721 O O . VAL A 1 98 ? 6.278 -3.236 -3.575 1.00 78.06 98 VAL A O 1
ATOM 724 N N . GLU A 1 99 ? 6.545 -5.054 -2.298 1.00 76.69 99 GLU A N 1
ATOM 725 C CA . GLU A 1 99 ? 7.764 -5.566 -2.916 1.00 76.69 99 GLU A CA 1
ATOM 726 C C . GLU A 1 99 ? 7.534 -7.060 -3.258 1.00 76.69 99 GLU A C 1
ATOM 728 O O . GLU A 1 99 ? 7.035 -7.817 -2.431 1.00 76.69 99 GLU A O 1
ATOM 733 N N . GLY A 1 100 ? 7.875 -7.524 -4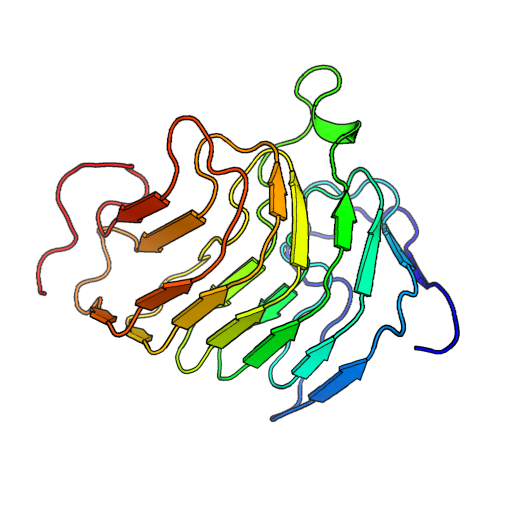.465 1.00 75.62 100 GLY A N 1
ATOM 734 C CA . GLY A 1 100 ? 7.838 -8.957 -4.813 1.00 75.62 100 GLY A CA 1
ATOM 735 C C . GLY A 1 100 ? 6.685 -9.418 -5.720 1.00 75.62 100 GLY A C 1
ATOM 736 O O . GLY A 1 100 ? 6.099 -8.637 -6.467 1.00 75.62 100 GLY A O 1
ATOM 737 N N . ASP A 1 101 ? 6.425 -10.730 -5.700 1.00 82.75 101 ASP A N 1
ATOM 738 C CA . ASP A 1 101 ? 5.531 -11.453 -6.621 1.00 82.75 101 ASP A CA 1
ATOM 739 C C . ASP A 1 101 ? 4.305 -12.036 -5.891 1.00 82.75 101 ASP A C 1
ATOM 741 O O . ASP A 1 101 ? 4.396 -12.433 -4.727 1.00 82.75 101 ASP A O 1
ATOM 745 N N . ASN A 1 102 ? 3.177 -12.147 -6.601 1.00 86.06 102 ASN A N 1
ATOM 746 C CA . ASN A 1 102 ? 1.898 -12.703 -6.140 1.00 86.06 102 ASN A CA 1
ATOM 747 C C . ASN A 1 102 ? 1.269 -11.924 -4.977 1.00 86.06 102 ASN A C 1
ATOM 749 O O . ASN A 1 102 ? 0.975 -12.473 -3.909 1.00 86.06 102 ASN A O 1
ATOM 753 N N . ILE A 1 103 ? 1.038 -10.630 -5.197 1.00 87.25 103 ILE A N 1
ATOM 754 C CA . ILE A 1 103 ? 0.446 -9.728 -4.206 1.00 87.25 103 ILE A CA 1
ATOM 755 C C . ILE A 1 103 ? -0.982 -9.373 -4.614 1.00 87.25 103 ILE A C 1
ATOM 757 O O . ILE A 1 103 ? -1.262 -8.966 -5.738 1.00 87.25 103 ILE A O 1
ATOM 761 N N . THR A 1 104 ? -1.917 -9.510 -3.684 1.00 89.19 104 THR A N 1
ATOM 762 C CA . THR A 1 104 ? -3.327 -9.178 -3.893 1.00 89.19 104 THR A CA 1
ATOM 763 C C . THR A 1 104 ? -3.776 -8.169 -2.844 1.00 89.19 104 THR A C 1
ATOM 765 O O . THR A 1 104 ? -3.679 -8.452 -1.656 1.00 89.19 104 THR A O 1
ATOM 768 N N . ILE A 1 105 ? -4.288 -7.015 -3.278 1.00 87.94 105 ILE A N 1
ATOM 769 C CA . ILE A 1 105 ? -4.870 -5.963 -2.435 1.00 87.94 105 ILE A CA 1
ATOM 770 C C . ILE A 1 105 ? -6.329 -5.765 -2.845 1.00 87.94 105 ILE A C 1
ATOM 772 O O . ILE A 1 105 ? -6.610 -5.353 -3.974 1.00 87.94 105 ILE A O 1
ATOM 776 N N . LEU A 1 106 ? -7.268 -6.060 -1.948 1.00 90.81 106 LEU A N 1
ATOM 777 C CA . LEU A 1 106 ? -8.698 -6.033 -2.259 1.00 90.81 106 LEU A CA 1
ATOM 778 C C . LEU A 1 106 ? -9.526 -5.280 -1.220 1.00 90.81 106 LEU A C 1
ATOM 780 O O . LEU A 1 106 ? -9.164 -5.202 -0.046 1.00 90.81 106 LEU A O 1
ATOM 784 N N . ASP A 1 107 ? -10.681 -4.786 -1.653 1.00 90.06 107 ASP A N 1
ATOM 785 C CA . ASP A 1 107 ? -11.797 -4.368 -0.795 1.00 90.06 107 ASP A CA 1
ATOM 786 C C . ASP A 1 107 ? -11.397 -3.374 0.318 1.00 90.06 107 ASP A C 1
ATOM 788 O O . ASP A 1 107 ? -11.940 -3.401 1.422 1.00 90.06 107 ASP A O 1
ATOM 792 N N . SER A 1 108 ? -10.404 -2.518 0.062 1.00 87.50 108 SER A N 1
ATOM 793 C CA . SER A 1 108 ? -9.852 -1.581 1.043 1.00 87.50 108 SER A CA 1
ATOM 794 C C . SER A 1 108 ? -10.348 -0.152 0.804 1.00 87.50 108 SER A C 1
ATOM 796 O O . SER A 1 108 ? -10.621 0.268 -0.321 1.00 87.50 108 SER A O 1
ATOM 798 N N . THR A 1 109 ? -10.483 0.626 1.877 1.00 88.06 109 THR A N 1
ATOM 799 C CA . THR A 1 109 ? -10.879 2.041 1.818 1.00 88.06 109 THR A CA 1
ATOM 800 C C . THR A 1 109 ? -9.737 2.901 2.318 1.00 88.06 109 THR A C 1
ATOM 802 O O . THR A 1 109 ? -9.337 2.779 3.472 1.00 88.06 109 THR A O 1
ATOM 805 N N . VAL A 1 110 ? -9.233 3.790 1.467 1.00 84.75 110 VAL A N 1
ATOM 806 C CA . VAL A 1 110 ? -8.029 4.576 1.738 1.00 84.75 110 VAL A CA 1
ATOM 807 C C . VAL A 1 110 ? -8.317 6.059 1.548 1.00 84.75 110 VAL A C 1
ATOM 809 O O . VAL A 1 110 ? -8.839 6.497 0.522 1.00 84.75 110 VAL A O 1
ATOM 812 N N . ASN A 1 111 ? -7.980 6.849 2.561 1.00 83.56 111 ASN A N 1
ATOM 813 C CA . ASN A 1 111 ? -7.977 8.303 2.507 1.00 83.56 111 ASN A CA 1
ATOM 814 C C . ASN A 1 111 ? -6.637 8.816 3.024 1.00 83.56 111 ASN A C 1
ATOM 816 O O . ASN A 1 111 ? -6.410 8.771 4.230 1.00 83.56 111 ASN A O 1
ATOM 820 N N . ASN A 1 112 ? -5.754 9.272 2.142 1.00 80.75 112 ASN A N 1
ATOM 821 C CA . ASN A 1 112 ? -4.387 9.672 2.481 1.00 80.75 112 ASN A CA 1
ATOM 822 C C . ASN A 1 112 ? -3.910 10.880 1.645 1.00 80.75 112 ASN A C 1
ATOM 824 O O . ASN A 1 112 ? -4.697 11.550 0.974 1.00 80.75 112 ASN A O 1
ATOM 828 N N . GLN A 1 113 ? -2.628 11.228 1.766 1.00 80.44 113 GLN A N 1
ATOM 829 C CA . GLN A 1 113 ? -1.987 12.360 1.085 1.00 80.44 113 GLN A CA 1
ATOM 830 C C . GLN A 1 113 ? -0.955 11.927 0.032 1.00 80.44 113 GLN A C 1
ATOM 832 O O . GLN A 1 113 ? -0.449 12.782 -0.689 1.00 80.44 113 GLN A O 1
ATOM 837 N N . ASP A 1 114 ? -0.661 10.631 -0.067 1.00 77.94 114 ASP A N 1
ATOM 838 C CA . ASP A 1 114 ? 0.342 10.061 -0.976 1.00 77.94 114 ASP A CA 1
ATOM 839 C C . ASP A 1 114 ? -0.238 8.823 -1.684 1.00 77.94 114 ASP A C 1
ATOM 841 O O . ASP A 1 114 ? -1.460 8.682 -1.771 1.00 77.94 114 ASP A O 1
ATOM 845 N N . ASP A 1 115 ? 0.601 7.930 -2.192 1.00 75.56 115 ASP A N 1
ATOM 846 C CA . ASP A 1 115 ? 0.160 6.735 -2.908 1.00 75.56 115 ASP A CA 1
ATOM 847 C C . ASP A 1 115 ? -0.768 5.831 -2.078 1.00 75.56 115 ASP A C 1
ATOM 849 O O . ASP A 1 115 ? -0.508 5.522 -0.920 1.00 75.56 115 ASP A O 1
ATOM 853 N N . CYS A 1 116 ? -1.839 5.293 -2.660 1.00 69.25 116 CYS A N 1
ATOM 854 C CA . CYS A 1 116 ? -2.559 4.196 -2.001 1.00 69.25 116 CYS A CA 1
ATOM 855 C C . CYS A 1 116 ? -1.727 2.909 -2.022 1.00 69.25 116 CYS A C 1
ATOM 857 O O . CYS A 1 116 ? -1.717 2.137 -1.072 1.00 69.25 116 CYS A O 1
ATOM 859 N N . VAL A 1 117 ? -1.041 2.660 -3.129 1.00 71.12 117 VAL A N 1
ATOM 860 C CA . VAL A 1 117 ? -0.099 1.555 -3.277 1.00 71.12 117 VAL A CA 1
ATOM 861 C C . VAL A 1 117 ? 1.181 2.186 -3.779 1.00 71.12 117 VAL A C 1
ATOM 863 O O . VAL A 1 117 ? 1.147 2.809 -4.838 1.00 71.12 117 VAL A O 1
ATOM 866 N N . GLY A 1 118 ? 2.249 2.062 -3.000 1.00 60.91 118 GLY A N 1
ATOM 867 C CA . GLY A 1 118 ? 3.588 2.543 -3.309 1.00 60.91 118 GLY A CA 1
ATOM 868 C C . GLY A 1 118 ? 4.588 1.393 -3.192 1.00 60.91 118 GLY A C 1
ATOM 869 O O . GLY A 1 118 ? 4.399 0.449 -2.430 1.00 60.91 118 GLY A O 1
ATOM 870 N N . ARG A 1 119 ? 5.657 1.429 -3.980 1.00 66.00 119 ARG A N 1
ATOM 871 C CA . ARG A 1 119 ? 6.788 0.507 -3.833 1.00 66.00 119 ARG A CA 1
ATOM 872 C C . ARG A 1 119 ? 7.952 1.258 -3.211 1.00 66.00 119 ARG A C 1
ATOM 874 O O . ARG A 1 119 ? 8.310 2.315 -3.721 1.00 66.00 119 ARG A O 1
ATOM 881 N N . ASP A 1 120 ? 8.570 0.655 -2.205 1.00 57.59 120 ASP A N 1
ATOM 882 C CA . ASP A 1 120 ? 9.833 1.106 -1.631 1.00 57.59 120 ASP A CA 1
ATOM 883 C C . ASP A 1 120 ? 10.902 0.032 -1.894 1.00 57.59 120 ASP A C 1
ATOM 885 O O . ASP A 1 120 ? 10.837 -1.059 -1.341 1.00 57.59 120 ASP A O 1
ATOM 889 N N . GLY A 1 121 ? 11.898 0.313 -2.740 1.00 57.47 121 GLY A N 1
ATOM 890 C CA . GLY A 1 121 ? 13.158 -0.444 -2.744 1.00 57.47 121 GLY A CA 1
ATOM 891 C C . GLY A 1 121 ? 13.588 -1.157 -4.036 1.00 57.47 121 GLY A C 1
ATOM 892 O O . GLY A 1 121 ? 12.826 -1.383 -4.974 1.00 57.47 121 GLY A O 1
ATOM 893 N N . ALA A 1 122 ? 14.865 -1.557 -4.010 1.00 54.34 122 ALA A N 1
ATOM 894 C CA . ALA A 1 122 ? 15.731 -1.977 -5.119 1.00 54.34 122 ALA A CA 1
ATOM 895 C C . ALA A 1 122 ? 15.473 -3.383 -5.707 1.00 54.34 122 ALA A C 1
ATOM 897 O O . ALA A 1 122 ? 16.400 -4.040 -6.184 1.00 54.34 122 ALA A O 1
ATOM 898 N N . THR A 1 123 ? 14.254 -3.919 -5.619 1.00 57.19 123 THR A N 1
ATOM 899 C CA . THR A 1 123 ? 13.988 -5.271 -6.140 1.00 57.19 123 THR A CA 1
ATOM 900 C C . THR A 1 123 ? 13.776 -5.263 -7.663 1.00 57.19 123 THR A C 1
ATOM 902 O O . THR A 1 123 ? 13.268 -4.311 -8.249 1.00 57.19 123 THR A O 1
ATOM 905 N N . GLN A 1 124 ? 14.151 -6.352 -8.327 1.00 64.62 124 GLN A N 1
ATOM 906 C CA . GLN A 1 124 ? 14.163 -6.459 -9.793 1.00 64.62 124 GLN A CA 1
ATOM 907 C C . GLN A 1 124 ? 12.789 -6.833 -10.396 1.00 64.62 124 GLN A C 1
ATOM 909 O O . GLN A 1 124 ? 12.535 -6.588 -11.564 1.00 64.62 124 GLN A O 1
ATOM 914 N N . LEU A 1 125 ? 11.841 -7.388 -9.628 1.00 66.56 125 LEU A N 1
ATOM 915 C CA . LEU A 1 125 ? 10.607 -7.960 -10.197 1.00 66.56 125 LEU A CA 1
ATOM 916 C C . LEU A 1 125 ? 9.347 -7.560 -9.413 1.00 66.56 125 LEU A C 1
ATOM 918 O O . LEU A 1 125 ? 9.281 -7.764 -8.201 1.00 66.56 125 LEU A O 1
ATOM 922 N N . VAL A 1 126 ? 8.338 -7.043 -10.125 1.00 69.00 126 VAL A N 1
ATOM 923 C CA . VAL A 1 126 ? 6.950 -6.885 -9.659 1.00 69.00 126 VAL A CA 1
ATOM 924 C C . VAL A 1 126 ? 6.052 -7.655 -10.614 1.00 69.00 126 VAL A C 1
ATOM 926 O O . VAL A 1 126 ? 5.878 -7.274 -11.772 1.00 69.00 126 VAL A O 1
ATOM 929 N N . MET A 1 127 ? 5.485 -8.758 -10.142 1.00 71.50 127 MET A N 1
ATOM 930 C CA . MET A 1 127 ? 4.66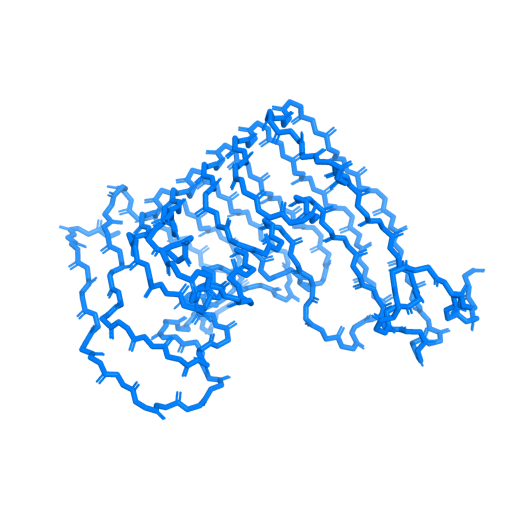3 -9.628 -10.977 1.00 71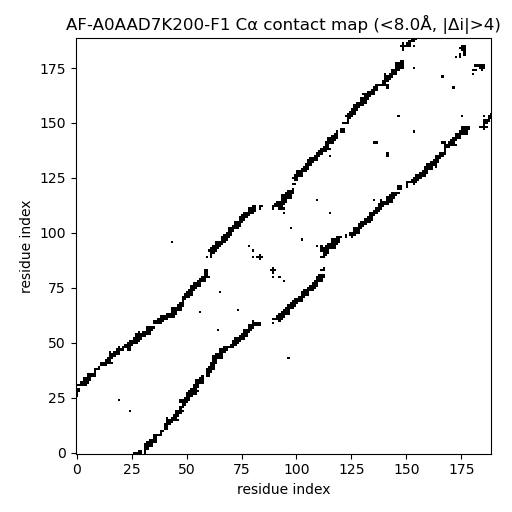.50 127 MET A CA 1
ATOM 931 C C . MET A 1 127 ? 3.391 -10.036 -10.246 1.00 71.50 127 MET A C 1
ATOM 933 O O . MET A 1 127 ? 3.355 -10.119 -9.018 1.00 71.50 127 MET A O 1
ATOM 937 N N . ASN A 1 128 ? 2.338 -10.278 -11.026 1.00 80.06 128 ASN A N 1
ATOM 938 C CA . ASN A 1 128 ? 1.088 -10.864 -10.546 1.00 80.06 128 ASN A CA 1
ATOM 939 C C . ASN A 1 128 ? 0.459 -10.052 -9.402 1.00 80.06 128 ASN A C 1
ATOM 941 O O . ASN A 1 128 ? 0.166 -10.576 -8.324 1.00 80.06 128 ASN A O 1
ATOM 945 N N . VAL A 1 129 ? 0.260 -8.754 -9.648 1.00 80.81 129 VAL A N 1
ATOM 946 C CA . VAL A 1 129 ? -0.371 -7.842 -8.690 1.00 80.81 129 VAL A CA 1
ATOM 947 C C . VAL A 1 129 ? -1.832 -7.644 -9.057 1.00 80.81 129 VAL A C 1
ATOM 949 O O . VAL A 1 129 ? -2.148 -7.186 -10.155 1.00 80.81 129 VAL A O 1
ATOM 952 N N . LYS A 1 130 ? -2.735 -7.929 -8.119 1.00 86.81 130 LYS A N 1
ATOM 953 C CA . LYS A 1 130 ? -4.158 -7.600 -8.252 1.00 86.81 130 LYS A CA 1
ATOM 954 C C . LYS A 1 130 ? -4.540 -6.519 -7.254 1.00 86.81 130 LYS A C 1
ATOM 956 O O . LYS A 1 130 ? -4.417 -6.733 -6.053 1.00 86.81 130 LYS A O 1
ATOM 961 N N . ILE A 1 131 ? -5.062 -5.399 -7.744 1.00 84.31 131 ILE A N 1
ATOM 962 C CA . ILE A 1 131 ? -5.584 -4.300 -6.929 1.00 84.31 131 ILE A CA 1
ATOM 963 C C . ILE A 1 131 ? -7.035 -4.074 -7.331 1.00 84.31 131 ILE A C 1
ATOM 965 O O . ILE A 1 131 ? -7.302 -3.624 -8.448 1.00 84.31 131 ILE A O 1
ATOM 969 N N . GLY A 1 132 ? -7.987 -4.380 -6.451 1.00 86.38 132 GLY A N 1
ATOM 970 C CA . GLY A 1 132 ? -9.387 -4.228 -6.830 1.00 86.38 132 GLY A CA 1
ATOM 971 C C . GLY A 1 132 ? -10.396 -3.937 -5.738 1.00 86.38 132 GLY A C 1
ATOM 972 O O . GLY A 1 132 ? -10.154 -4.180 -4.562 1.00 86.38 132 GLY A O 1
ATOM 973 N N . ASN A 1 133 ? -11.537 -3.396 -6.165 1.00 87.44 133 ASN A N 1
ATOM 974 C CA . ASN A 1 133 ? -12.656 -2.977 -5.318 1.00 87.44 133 ASN A CA 1
ATOM 975 C C . ASN A 1 133 ? -12.273 -1.975 -4.218 1.00 87.44 133 ASN A C 1
ATOM 977 O O . ASN A 1 133 ? -12.928 -1.904 -3.178 1.00 87.44 133 ASN A O 1
ATOM 981 N N . ASN A 1 134 ? -11.205 -1.200 -4.422 1.00 82.56 134 ASN A N 1
ATOM 982 C CA . ASN A 1 134 ? -10.770 -0.220 -3.437 1.00 82.56 134 ASN A CA 1
ATOM 983 C C . ASN A 1 134 ? -11.475 1.122 -3.648 1.00 82.56 134 ASN A C 1
ATOM 985 O O . ASN A 1 134 ? -11.716 1.544 -4.781 1.00 82.56 134 ASN A O 1
ATOM 989 N N . THR A 1 135 ? -11.756 1.831 -2.557 1.00 84.56 135 THR A N 1
ATOM 990 C CA . THR A 1 135 ? -12.209 3.228 -2.593 1.00 84.56 135 THR A CA 1
ATOM 991 C C . THR A 1 135 ? -11.069 4.127 -2.144 1.00 84.56 135 THR A C 1
ATOM 993 O O . THR A 1 135 ? -10.679 4.070 -0.980 1.00 84.56 135 THR A O 1
ATOM 996 N N . ILE A 1 136 ? -10.541 4.960 -3.045 1.00 77.75 136 ILE A N 1
ATOM 997 C CA . ILE A 1 136 ? -9.324 5.740 -2.782 1.00 77.75 136 ILE A CA 1
ATOM 998 C C . ILE A 1 136 ? -9.625 7.235 -2.868 1.00 77.75 136 ILE A C 1
ATOM 1000 O O . ILE A 1 136 ? -10.120 7.751 -3.863 1.00 77.75 136 ILE A O 1
ATOM 1004 N N . THR A 1 137 ? -9.329 7.978 -1.813 1.00 77.50 137 THR A N 1
ATOM 1005 C CA . THR A 1 137 ? -9.578 9.422 -1.750 1.00 77.50 137 THR A CA 1
ATOM 1006 C C . THR A 1 137 ? -8.311 10.150 -1.318 1.00 77.50 137 THR A C 1
ATOM 1008 O O . THR A 1 137 ? -7.573 9.658 -0.473 1.00 77.50 137 THR A O 1
ATOM 1011 N N . GLY A 1 138 ? -8.039 11.316 -1.910 1.00 70.88 138 GLY A N 1
ATOM 1012 C CA . GLY A 1 138 ? -6.761 12.016 -1.706 1.00 70.88 138 GLY A CA 1
ATOM 1013 C C . GLY A 1 138 ? -5.625 11.491 -2.596 1.00 70.88 138 GLY A C 1
ATOM 1014 O O . GLY A 1 138 ? -5.902 10.781 -3.565 1.00 70.88 138 GLY A O 1
ATOM 1015 N N . GLY A 1 139 ? -4.391 11.919 -2.308 1.00 68.12 139 GLY A N 1
ATOM 1016 C CA . GLY A 1 139 ? -3.181 11.634 -3.098 1.00 68.12 139 GLY A CA 1
ATOM 1017 C C . GLY A 1 139 ? -3.114 12.345 -4.462 1.00 68.12 139 GLY A C 1
ATOM 1018 O O . GLY A 1 139 ? -4.139 12.571 -5.111 1.00 68.12 139 GLY A O 1
ATOM 1019 N N . LEU A 1 140 ? -1.900 12.710 -4.902 1.00 71.69 140 LEU A N 1
ATOM 1020 C CA . LEU A 1 140 ? -1.651 13.209 -6.267 1.00 71.69 140 LEU A CA 1
ATOM 1021 C C . LEU A 1 140 ? -1.778 12.055 -7.270 1.00 71.69 140 LEU A C 1
ATOM 1023 O O . LEU A 1 140 ? -2.589 12.124 -8.194 1.00 71.69 140 LEU A O 1
ATOM 1027 N N . TYR A 1 141 ? -1.031 10.981 -7.006 1.00 71.75 141 TYR A N 1
ATOM 1028 C CA . TYR A 1 141 ? -1.127 9.684 -7.665 1.00 71.75 141 TYR A CA 1
ATOM 1029 C C . TYR A 1 141 ? -1.870 8.733 -6.731 1.00 71.75 141 TYR A C 1
ATOM 1031 O O . TYR A 1 141 ? -1.501 8.597 -5.568 1.00 71.75 141 TYR A O 1
ATOM 1039 N N . ARG A 1 142 ? -2.958 8.108 -7.195 1.00 77.44 142 ARG A N 1
ATOM 1040 C CA . ARG A 1 142 ? -3.736 7.202 -6.327 1.00 77.44 142 ARG A CA 1
ATOM 1041 C C . ARG A 1 142 ? -3.184 5.789 -6.353 1.00 77.44 142 ARG A C 1
ATOM 1043 O O . ARG A 1 142 ? -3.005 5.189 -5.303 1.00 77.44 142 ARG A O 1
ATOM 1050 N N . LEU A 1 143 ? -2.885 5.268 -7.535 1.00 80.94 143 LEU A N 1
ATOM 1051 C CA . LEU A 1 143 ? -2.272 3.955 -7.710 1.00 80.94 143 LEU A CA 1
ATOM 1052 C C . LEU A 1 143 ? -0.918 4.148 -8.382 1.00 80.94 143 LEU A C 1
ATOM 1054 O O . LEU A 1 143 ? -0.878 4.639 -9.511 1.00 80.94 143 LEU A O 1
ATOM 1058 N N . ARG A 1 144 ? 0.178 3.780 -7.713 1.00 80.44 144 ARG A N 1
ATOM 1059 C CA . ARG A 1 144 ? 1.518 3.953 -8.271 1.00 80.44 144 ARG A CA 1
ATOM 1060 C C . ARG A 1 144 ? 2.338 2.669 -8.185 1.00 80.44 144 ARG A C 1
ATOM 1062 O O . ARG A 1 144 ? 2.442 2.036 -7.145 1.00 80.44 144 ARG A O 1
ATOM 1069 N N . ILE A 1 145 ? 2.958 2.288 -9.293 1.00 79.38 145 ILE A N 1
ATOM 1070 C CA . ILE A 1 145 ? 4.056 1.320 -9.304 1.00 79.38 145 ILE A CA 1
ATOM 1071 C C . ILE A 1 145 ? 5.269 2.080 -9.822 1.00 79.38 145 ILE A C 1
ATOM 1073 O O . ILE A 1 145 ? 5.303 2.488 -10.979 1.00 79.38 145 ILE A O 1
ATOM 1077 N N . LYS A 1 146 ? 6.237 2.320 -8.943 1.00 77.94 146 LYS A N 1
ATOM 1078 C CA . LYS A 1 146 ? 7.468 3.063 -9.228 1.00 77.94 146 LYS A CA 1
ATOM 1079 C C . LYS A 1 146 ? 8.660 2.124 -9.095 1.00 77.94 146 LYS A C 1
ATOM 1081 O O . LYS A 1 146 ? 8.712 1.334 -8.155 1.00 77.94 146 LYS A O 1
ATOM 1086 N N . VAL A 1 147 ? 9.585 2.181 -10.042 1.00 77.44 147 VAL A N 1
ATOM 1087 C CA . VAL A 1 147 ? 10.863 1.465 -9.998 1.00 77.44 147 VAL A CA 1
ATOM 1088 C C . VAL A 1 147 ? 11.967 2.469 -10.257 1.00 77.44 147 VAL A C 1
ATOM 1090 O O . VAL A 1 147 ? 11.829 3.290 -11.168 1.00 77.44 147 VAL A O 1
ATOM 1093 N N . ASP A 1 148 ? 13.012 2.416 -9.429 1.00 81.00 148 ASP A N 1
ATOM 1094 C CA . ASP A 1 148 ? 14.179 3.278 -9.577 1.00 81.00 148 ASP A CA 1
ATOM 1095 C C . ASP A 1 148 ? 14.812 3.087 -10.966 1.00 81.00 148 ASP A C 1
ATOM 1097 O O . ASP A 1 148 ? 14.982 1.962 -11.444 1.00 81.00 148 ASP A O 1
ATO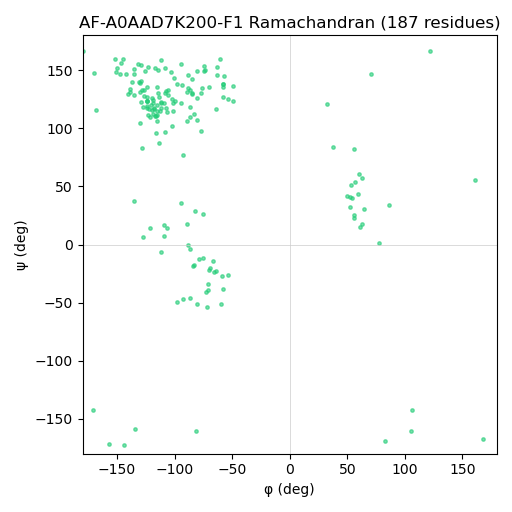M 1101 N N . ALA A 1 149 ? 15.167 4.199 -11.606 1.00 83.50 149 ALA A N 1
ATOM 1102 C CA . ALA A 1 149 ? 15.762 4.230 -12.939 1.00 83.50 149 ALA A CA 1
ATOM 1103 C C . ALA A 1 149 ? 17.167 3.606 -12.993 1.00 83.50 149 ALA A C 1
ATOM 1105 O O . ALA A 1 149 ? 17.684 3.347 -14.076 1.00 83.50 149 ALA A O 1
ATOM 1106 N N . ASP A 1 150 ? 17.802 3.376 -11.842 1.00 83.12 150 ASP A N 1
ATOM 1107 C CA . ASP A 1 150 ? 19.107 2.721 -11.738 1.00 83.12 150 ASP A CA 1
ATOM 1108 C C . ASP A 1 150 ? 19.019 1.183 -11.669 1.00 83.12 150 ASP A C 1
ATOM 1110 O O . ASP A 1 150 ? 20.052 0.509 -11.698 1.00 83.12 150 ASP A O 1
ATOM 1114 N N . ILE A 1 151 ? 17.809 0.611 -11.635 1.00 77.38 151 ILE A N 1
ATOM 1115 C CA . ILE A 1 151 ? 17.597 -0.839 -11.653 1.00 77.38 151 ILE A CA 1
ATOM 1116 C C . ILE A 1 151 ? 17.650 -1.352 -13.095 1.00 77.38 151 ILE A C 1
ATOM 1118 O O . ILE A 1 151 ? 16.754 -1.103 -13.897 1.00 77.38 151 ILE A O 1
ATOM 1122 N N . THR A 1 152 ? 18.687 -2.133 -13.399 1.00 75.44 152 THR A N 1
ATOM 1123 C CA . THR A 1 152 ? 18.986 -2.651 -14.746 1.00 75.44 152 THR A CA 1
ATOM 1124 C C . THR A 1 152 ? 18.311 -3.982 -15.086 1.00 75.44 152 THR A C 1
ATOM 1126 O O . THR A 1 152 ? 18.524 -4.494 -16.163 1.00 75.44 152 THR A O 1
ATOM 1129 N N . ASP A 1 153 ? 17.525 -4.585 -14.191 1.00 73.88 153 ASP A N 1
ATOM 1130 C CA . ASP A 1 153 ? 16.809 -5.852 -14.463 1.00 73.88 153 ASP A CA 1
ATOM 1131 C C . ASP A 1 153 ? 15.358 -5.770 -13.962 1.00 73.88 153 ASP A C 1
ATOM 1133 O O . ASP A 1 153 ? 14.819 -6.705 -13.368 1.00 73.88 153 ASP A O 1
ATOM 1137 N N . ALA A 1 154 ? 14.742 -4.596 -14.109 1.00 72.88 154 ALA A N 1
ATOM 1138 C CA . ALA A 1 154 ? 13.391 -4.345 -13.636 1.00 72.88 154 ALA A CA 1
ATOM 1139 C C . ALA A 1 154 ? 12.336 -4.955 -14.571 1.00 72.88 154 ALA A C 1
ATOM 1141 O O . ALA A 1 154 ? 12.310 -4.658 -15.761 1.00 72.88 154 ALA A O 1
ATOM 1142 N N . SER A 1 155 ? 11.377 -5.706 -14.027 1.00 74.81 155 SER A N 1
ATOM 1143 C CA . SER A 1 155 ? 10.169 -6.082 -14.770 1.00 74.81 155 SER A CA 1
ATOM 1144 C C . SER A 1 155 ? 8.893 -5.810 -13.983 1.00 74.81 155 SER A C 1
ATOM 1146 O O . SER A 1 155 ? 8.805 -6.043 -12.774 1.00 74.81 155 SER A O 1
ATOM 1148 N N . ILE A 1 156 ? 7.890 -5.310 -14.705 1.00 77.62 156 ILE A N 1
ATOM 1149 C CA . ILE A 1 156 ? 6.519 -5.139 -14.231 1.00 77.62 156 ILE A CA 1
ATOM 1150 C C . ILE A 1 156 ? 5.629 -5.938 -15.175 1.00 77.62 156 ILE A C 1
ATOM 1152 O O . ILE A 1 156 ? 5.552 -5.630 -16.364 1.00 77.62 156 I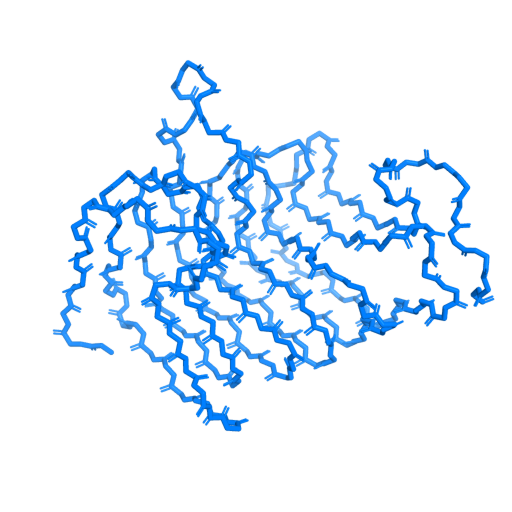LE A O 1
ATOM 1156 N N . SER A 1 157 ? 4.954 -6.966 -14.672 1.00 82.00 157 SER A N 1
ATOM 1157 C CA . SER A 1 157 ? 4.047 -7.768 -15.497 1.00 82.00 157 SER A CA 1
ATOM 1158 C C . SER A 1 157 ? 2.821 -8.247 -14.724 1.00 82.00 157 SER A C 1
ATOM 1160 O O . SER A 1 157 ? 2.812 -8.291 -13.495 1.00 82.00 157 SER A O 1
ATOM 1162 N N . ASN A 1 158 ? 1.761 -8.598 -15.458 1.00 85.06 158 ASN A N 1
ATOM 1163 C CA . ASN A 1 158 ? 0.520 -9.155 -14.908 1.00 85.06 158 ASN A CA 1
ATOM 1164 C C . ASN A 1 158 ? -0.094 -8.299 -13.788 1.00 85.06 158 ASN A C 1
ATOM 1166 O O . ASN A 1 158 ? -0.412 -8.794 -12.706 1.00 85.06 158 ASN A O 1
ATOM 1170 N N . ILE A 1 159 ? -0.258 -7.003 -14.061 1.00 84.00 159 ILE A N 1
ATOM 1171 C CA . ILE A 1 159 ? -0.920 -6.068 -13.150 1.00 84.00 159 ILE A CA 1
ATOM 1172 C C . ILE A 1 159 ? -2.395 -5.961 -13.534 1.00 84.00 159 ILE A C 1
ATOM 1174 O O . ILE A 1 159 ? -2.727 -5.585 -14.659 1.00 84.00 159 ILE A O 1
ATOM 1178 N N . LEU A 1 160 ? -3.280 -6.280 -12.595 1.00 87.62 160 LEU A N 1
ATOM 1179 C CA . LEU A 1 160 ? -4.724 -6.177 -12.759 1.00 87.62 160 LEU A CA 1
ATOM 1180 C C . LEU A 1 160 ? -5.292 -5.132 -11.799 1.00 87.62 160 LEU A C 1
ATOM 1182 O O . LEU A 1 160 ? -5.302 -5.337 -10.585 1.00 87.62 160 LEU A O 1
ATOM 1186 N N . TYR A 1 161 ? -5.835 -4.055 -12.362 1.00 86.12 161 TYR A N 1
ATOM 1187 C CA . TYR A 1 161 ? -6.684 -3.105 -11.650 1.00 86.12 161 TYR A CA 1
ATOM 1188 C C . TYR A 1 161 ? -8.149 -3.376 -11.997 1.00 86.12 161 TYR A C 1
ATOM 1190 O O . TYR A 1 161 ? -8.509 -3.316 -13.169 1.00 86.12 161 TYR A O 1
ATOM 1198 N N . ASP A 1 162 ? -8.994 -3.657 -11.005 1.00 88.25 162 ASP A N 1
ATOM 1199 C CA . ASP A 1 162 ? -10.400 -4.023 -11.238 1.00 88.25 162 ASP A CA 1
ATOM 1200 C C . ASP A 1 162 ? -11.334 -3.390 -10.197 1.00 88.25 162 ASP A C 1
ATOM 1202 O O . ASP A 1 162 ? -11.076 -3.470 -9.005 1.00 88.25 162 ASP A O 1
ATOM 1206 N N . GLY A 1 163 ? -12.409 -2.722 -10.617 1.00 86.38 163 GLY A N 1
ATOM 1207 C CA . GLY A 1 163 ? -13.411 -2.176 -9.686 1.00 86.38 163 GLY A CA 1
ATOM 1208 C C . GLY A 1 163 ? -12.924 -1.097 -8.698 1.00 86.38 163 GLY A C 1
ATOM 1209 O O . GLY A 1 163 ? -13.583 -0.856 -7.693 1.00 86.38 163 GLY A O 1
ATOM 1210 N N . ASN A 1 164 ? -11.779 -0.444 -8.928 1.00 83.50 164 ASN A N 1
ATOM 1211 C CA . ASN A 1 164 ? -11.315 0.645 -8.055 1.00 83.50 164 ASN A CA 1
ATOM 1212 C C . ASN A 1 164 ? -12.100 1.941 -8.326 1.00 83.50 164 ASN A C 1
ATOM 1214 O O . ASN A 1 164 ? -12.282 2.341 -9.477 1.00 83.50 164 ASN A O 1
ATOM 1218 N N . HIS A 1 165 ? -12.529 2.626 -7.267 1.00 81.88 165 HIS A N 1
ATOM 1219 C CA . HIS A 1 165 ? -13.367 3.821 -7.331 1.00 81.88 165 HIS A CA 1
ATOM 1220 C C . HIS A 1 165 ? -12.671 5.052 -6.764 1.00 81.88 165 HIS A C 1
ATOM 1222 O O . HIS A 1 165 ? -11.853 4.961 -5.849 1.00 81.88 165 HIS A O 1
ATOM 1228 N N . HIS A 1 166 ? -13.073 6.215 -7.292 1.00 71.94 166 HIS A N 1
ATOM 1229 C CA . HIS A 1 166 ? -12.452 7.506 -7.028 1.00 71.94 166 HIS A CA 1
ATOM 1230 C C . HIS A 1 166 ? -10.952 7.429 -7.364 1.00 71.94 166 HIS A C 1
ATOM 1232 O O . HIS A 1 166 ? -10.107 7.289 -6.494 1.00 71.94 166 HIS A O 1
ATOM 1238 N N . LEU A 1 167 ? -10.587 7.576 -8.637 1.00 66.38 167 LEU A N 1
ATOM 1239 C CA . LEU A 1 167 ? -9.197 7.805 -9.054 1.00 66.38 167 LEU A CA 1
ATOM 1240 C C . LEU A 1 167 ? -9.003 9.318 -9.277 1.00 66.38 167 LEU A C 1
ATOM 1242 O O . LEU A 1 167 ? -9.942 9.993 -9.694 1.00 66.38 167 LEU A O 1
ATOM 1246 N N . GLY A 1 168 ? -7.881 9.889 -8.839 1.00 64.31 168 GLY A N 1
ATOM 1247 C CA . GLY A 1 168 ? -7.678 11.343 -8.768 1.00 64.31 168 GLY A CA 1
ATOM 1248 C C . GLY A 1 168 ? -7.291 11.965 -10.097 1.00 64.31 168 GLY A C 1
ATOM 1249 O O . GLY A 1 168 ? -7.502 11.367 -11.145 1.00 64.31 168 GLY A O 1
ATOM 1250 N N . GLU A 1 169 ? -6.705 13.162 -10.036 1.00 63.53 169 GLU A N 1
ATOM 1251 C CA . GLU A 1 169 ? -6.194 13.883 -11.210 1.00 63.53 169 GLU A CA 1
ATOM 1252 C C . GLU A 1 169 ? -5.143 13.059 -11.973 1.00 63.53 169 GLU A C 1
ATOM 1254 O O . GLU A 1 169 ? -5.198 12.981 -13.197 1.00 63.53 169 GLU A O 1
ATOM 1259 N N . TYR A 1 170 ? -4.279 12.337 -11.251 1.00 68.56 170 TYR A N 1
ATOM 1260 C CA . TYR A 1 170 ? -3.371 11.340 -11.812 1.00 68.56 170 TYR A CA 1
ATOM 1261 C C . TYR A 1 170 ? -3.792 9.957 -11.296 1.00 68.56 170 TYR A C 1
ATOM 1263 O O . TYR A 1 170 ? -3.394 9.500 -10.225 1.00 68.56 170 TYR A O 1
ATOM 1271 N N . GLY A 1 171 ? -4.716 9.317 -12.018 1.00 74.75 171 GLY A N 1
ATOM 1272 C CA . GLY A 1 171 ? -5.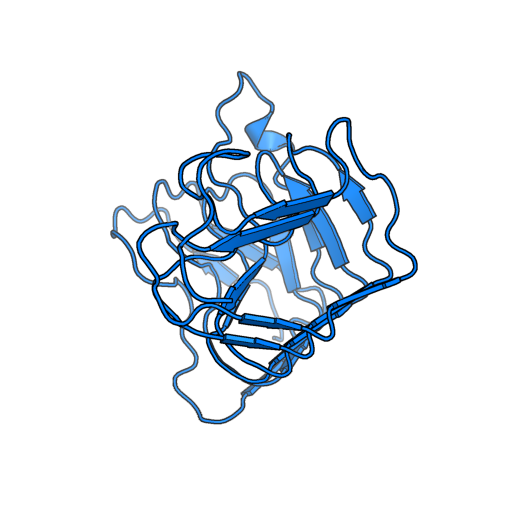384 8.097 -11.557 1.00 74.75 171 GLY A CA 1
ATOM 1273 C C . GLY A 1 171 ? -4.432 6.926 -11.280 1.00 74.75 171 GLY A C 1
ATOM 1274 O O . GLY A 1 171 ? -4.480 6.348 -10.193 1.00 74.75 171 GLY A O 1
ATOM 1275 N N . VAL A 1 172 ? -3.566 6.600 -12.245 1.00 81.56 172 VAL A N 1
ATOM 1276 C CA . VAL A 1 172 ? -2.587 5.503 -12.171 1.00 81.56 172 VAL A CA 1
ATOM 1277 C C . VAL A 1 172 ? -1.255 5.971 -12.763 1.00 81.56 172 VAL A C 1
ATOM 1279 O O . VAL A 1 172 ? -1.252 6.537 -13.854 1.00 81.56 172 VAL A O 1
ATOM 1282 N N . LEU A 1 173 ? -0.138 5.707 -12.082 1.00 82.50 173 LEU A N 1
ATOM 1283 C CA . LEU A 1 173 ? 1.219 5.897 -12.605 1.00 82.50 173 LEU A CA 1
ATOM 1284 C C . LEU A 1 173 ? 1.996 4.580 -12.511 1.00 82.50 173 LEU A C 1
ATOM 1286 O O . LEU A 1 173 ? 2.150 4.018 -11.433 1.00 82.50 173 LEU A O 1
ATOM 1290 N N . ILE A 1 174 ? 2.513 4.100 -13.638 1.00 82.12 174 ILE A N 1
ATOM 1291 C CA . ILE A 1 174 ? 3.481 3.002 -13.679 1.00 82.12 174 ILE A CA 1
ATOM 1292 C C . ILE A 1 174 ? 4.749 3.573 -14.302 1.00 82.12 174 ILE A C 1
ATOM 1294 O O . ILE A 1 174 ? 4.707 4.021 -15.446 1.00 82.12 174 ILE A O 1
ATOM 1298 N N . THR A 1 175 ? 5.846 3.604 -13.551 1.00 81.06 175 THR A N 1
ATOM 1299 C CA . THR A 1 175 ? 7.093 4.237 -13.988 1.00 81.06 175 THR A CA 1
ATOM 1300 C C . THR A 1 175 ? 8.314 3.396 -13.641 1.00 81.06 175 THR A C 1
ATOM 1302 O O . THR A 1 175 ? 8.401 2.814 -12.561 1.00 81.06 175 THR A O 1
ATOM 1305 N N . LEU A 1 176 ? 9.256 3.358 -14.582 1.00 81.38 176 LEU A N 1
ATOM 1306 C CA . LEU A 1 176 ? 10.615 2.835 -14.418 1.00 81.38 176 LEU A CA 1
ATOM 1307 C C . LEU A 1 176 ? 11.640 3.985 -14.355 1.00 81.38 176 LEU A C 1
ATOM 1309 O O . LEU A 1 176 ? 12.826 3.770 -14.579 1.00 81.38 176 LEU A O 1
ATOM 1313 N N . SER A 1 177 ? 11.172 5.220 -14.166 1.00 84.62 177 SER A N 1
ATOM 1314 C CA . SER A 1 177 ? 11.992 6.437 -14.188 1.00 84.62 177 SER A CA 1
ATOM 1315 C C . SER A 1 177 ? 12.164 7.058 -12.804 1.00 84.62 177 SER A C 1
ATOM 1317 O O . SER A 1 177 ? 12.711 8.153 -12.703 1.00 84.62 177 SER A O 1
ATOM 1319 N N . TYR A 1 178 ? 11.703 6.390 -11.741 1.00 82.69 178 TYR A N 1
ATOM 1320 C CA . TYR A 1 178 ? 11.763 6.950 -10.393 1.00 82.69 178 TYR A CA 1
ATOM 1321 C C . TYR A 1 178 ? 13.231 7.273 -10.021 1.00 82.69 178 TYR A C 1
ATOM 1323 O O . TYR A 1 178 ? 14.119 6.500 -10.382 1.00 82.69 178 TYR A O 1
ATOM 1331 N N . PRO A 1 179 ? 13.542 8.421 -9.380 1.00 82.12 179 PRO A N 1
ATOM 1332 C CA . PRO A 1 179 ? 12.647 9.349 -8.679 1.00 82.12 179 PRO A CA 1
ATOM 1333 C C . PRO A 1 179 ? 11.778 10.255 -9.563 1.00 82.12 179 PRO A C 1
ATOM 1335 O O . PRO A 1 179 ? 10.848 10.876 -9.044 1.00 82.12 179 PRO A O 1
ATOM 1338 N N . ASP A 1 180 ? 12.031 10.322 -10.869 1.00 86.38 180 ASP A N 1
ATOM 1339 C CA . ASP A 1 180 ? 11.184 11.078 -11.787 1.00 86.38 180 ASP A CA 1
ATOM 1340 C C . ASP A 1 180 ? 9.858 10.338 -12.042 1.00 86.38 180 ASP A C 1
ATOM 1342 O O . ASP A 1 180 ? 9.774 9.106 -12.020 1.00 86.38 180 ASP A O 1
ATOM 1346 N N . ASN A 1 181 ? 8.781 11.088 -12.288 1.00 83.12 181 ASN A N 1
ATOM 1347 C CA . ASN A 1 181 ? 7.502 10.474 -12.663 1.00 83.12 181 ASN A CA 1
ATOM 1348 C C . ASN A 1 181 ? 7.571 9.944 -14.103 1.00 83.12 181 ASN A C 1
ATOM 1350 O O . ASN A 1 181 ? 7.115 8.835 -14.383 1.00 83.12 181 ASN A O 1
ATOM 1354 N N . ASP A 1 182 ? 8.192 10.726 -14.982 1.00 83.69 182 ASP A N 1
ATOM 1355 C CA . ASP A 1 182 ? 8.485 10.449 -16.378 1.00 83.69 182 ASP A CA 1
ATOM 1356 C C . ASP A 1 182 ? 9.901 10.950 -16.710 1.00 83.69 182 ASP A C 1
ATOM 1358 O O . ASP A 1 182 ? 10.291 12.060 -16.361 1.00 83.69 182 ASP A O 1
ATOM 1362 N N . GLY A 1 183 ? 10.714 10.117 -17.355 1.00 85.88 183 GLY A N 1
ATOM 1363 C CA . GLY A 1 183 ? 12.119 10.441 -17.589 1.00 85.88 183 GLY A CA 1
ATOM 1364 C C . GLY A 1 183 ? 12.777 9.451 -18.531 1.00 85.88 183 GLY A C 1
ATOM 1365 O O . GLY A 1 183 ? 12.153 8.993 -19.486 1.00 85.88 183 GLY A O 1
ATOM 1366 N N . ILE A 1 184 ? 14.039 9.117 -18.265 1.00 85.81 184 ILE A N 1
ATOM 1367 C CA . ILE A 1 184 ? 14.712 7.990 -18.914 1.00 85.81 184 ILE A CA 1
ATOM 1368 C C . ILE A 1 184 ? 14.373 6.752 -18.078 1.00 85.81 184 ILE A C 1
ATOM 1370 O O . ILE A 1 184 ? 14.806 6.677 -16.929 1.00 85.81 184 ILE A O 1
ATOM 1374 N N . PRO A 1 185 ? 13.554 5.812 -18.583 1.00 80.19 185 PRO A N 1
ATOM 1375 C CA . PRO A 1 185 ? 13.343 4.539 -17.906 1.00 80.19 185 PRO A CA 1
ATOM 1376 C C . PRO A 1 185 ? 14.678 3.817 -17.713 1.00 80.19 185 PRO A C 1
ATOM 1378 O O . PRO A 1 185 ? 15.530 3.890 -18.604 1.00 80.19 185 PRO A O 1
ATOM 1381 N N . GLY A 1 186 ? 14.838 3.101 -16.598 1.00 73.06 186 GLY A N 1
ATOM 1382 C CA . GLY A 1 186 ? 15.968 2.193 -16.409 1.00 73.06 186 GLY A CA 1
ATOM 1383 C C . GLY A 1 186 ? 16.118 1.275 -17.620 1.00 73.06 186 GLY A C 1
ATOM 1384 O O . GLY A 1 186 ? 15.158 0.646 -18.071 1.00 73.06 186 GLY A O 1
ATOM 1385 N N . THR A 1 187 ? 17.300 1.296 -18.227 1.00 61.09 187 THR A N 1
ATOM 1386 C CA . THR A 1 187 ? 17.571 0.577 -19.470 1.00 61.09 187 THR A CA 1
ATOM 1387 C C . THR A 1 187 ? 17.851 -0.881 -19.141 1.00 61.09 187 THR A C 1
ATOM 1389 O O . THR A 1 187 ? 18.896 -1.135 -18.552 1.00 61.09 187 THR A O 1
ATOM 1392 N N . ASP A 1 188 ? 16.891 -1.764 -19.455 1.00 55.34 188 ASP A N 1
ATOM 1393 C CA . ASP A 1 188 ? 17.043 -3.160 -19.938 1.00 55.34 188 ASP A CA 1
ATOM 1394 C C . ASP A 1 188 ? 15.731 -3.971 -19.724 1.00 55.34 188 ASP A C 1
ATOM 1396 O O . ASP A 1 188 ? 15.714 -5.022 -19.084 1.00 55.34 188 ASP A O 1
ATOM 1400 N N . ALA A 1 189 ? 14.605 -3.468 -20.262 1.00 48.03 189 ALA A N 1
ATOM 1401 C CA . ALA A 1 189 ? 13.330 -4.204 -20.342 1.00 48.03 189 ALA A CA 1
ATOM 1402 C C . ALA A 1 189 ? 13.265 -5.139 -21.562 1.00 48.03 189 ALA A C 1
ATOM 1404 O O . ALA A 1 189 ? 13.713 -4.713 -22.654 1.00 48.03 189 ALA A O 1
#

Mean predicted aligned error: 7.14 Å

Foldseek 3Di:
DPAAAEDDEDADAEEACAEDPDPADAAECLLHEHEYDAYDHYAEPYEDAHEHYNYEYDEHDLYAHYAYAEAYEAENYEYDNVNCVVVVNFDNHAHYADHYENYEYYHYEEEGAAEPYEYDDQDAEDYQYEHELYEFHHHPEHAEDEADLQRQRHDDYNYHYYHYPDQDPRRYQYAQHPVDSDDRHNPDD

Nearest PDB structures (foldseek):
  1kcd-assembly1_A  TM=6.122E-01  e=6.461E-05  Chondrostereum purpureum
  6kve-assembly1_A  TM=6.827E-01  e=4.912E-04  Evansstolkia leycettana
  7e56-assembly1_A  TM=7.041E-01  e=1.051E-03  Evansstolkia leycettana
  6kvh-assembly1_A  TM=6.856E-01  e=1.106E-03  Evansstolkia leycettana
  2iq7-assembly1_A  TM=6.668E-01  e=1.468E-02  Colletotrichum lupini

Secondary structure (DSSP, 8-state):
--S-EEEPP----SS-SEE--SS-EEEEEEEEEEEES--SS-S-SEE-SEEEEEEEEES---S-SEEESSSEEEES-EEE-GGGGGGG---S---EEE-EEEEEEES-EEEESS-SEE--S--SEEEEEEEES-EEEE-SEEEEEEEETT-TT-EEEEEEEES-B---SEEEEEEEEETSSSSS--S--

Radius of gyration: 15.68 Å; Cα contacts (8 Å, |Δi|>4): 571; chains: 1; bounding box: 32×40×43 Å

InterPro domains:
  IPR011050 Pectin lyase fold/virulence factor [SSF51126] (6-182)
  IPR012334 Pectin lyase fold [G3DSA:2.160.20.10] (1-118)
  IPR012334 Pectin lyase fold [G3DSA:2.160.20.10] (119-189)

pLDDT: mean 79.0, std 10.39, range [48.03, 94.5]

Organism: NCBI:txid230809